Protein AF-A0A8B1NRF7-F1 (afdb_monomer_lite)

Radius of gyration: 28.09 Å; chains: 1; bounding box: 45×56×96 Å

Sequence (236 aa):
MNASEPQDLHSQRSPASPSDIFDRLDRILLAELNAAGQLDWSRAWSRISGACLFRTEPHGRLNASGPSRLPLIFRRIGVIAMPMPAHPPKNPSSPFSSFSGHHVGIRVPDYDAAKAWYTEKLDFRVLQEWPYGELKLAYLCPPNDDNFHVELLAGPVPFPNEVLDDLGVSLQHGGYQHICLHVDDVDAARAELASRGVDLVGEPFEIEDISRRLAFFRDPWGNMIELSQKLPGAGS

Organism: NCBI:txid1160718

InterPro domains:
  IPR004360 Glyoxalase/fosfomycin resistance/dioxygenase domain [PF00903] (102-227)
  IPR029068 Glyoxalase/Bleomycin resistance protein/Dihydroxybiphenyl dioxygenase [G3DSA:3.10.180.10] (92-230)
  IPR029068 Glyoxalase/Bleomycin resistance protein/Dihydroxybiphenyl dioxygenase [SSF54593] (101-231)
  IPR037523 Vicinal oxygen chelate (VOC), core domain [PS51819] (100-230)
  IPR051785 Methylmalonyl-CoA/ethylmalonyl-CoA epimerase [PTHR43048] (93-235)

Secondary structure (DSSP, 8-state):
------------PPPPPHHHHHHHHHHHHHHTB-TTS-B-HHHHHHHHHHTT-----SS------S-----GGGGTS-----PPPPPPPP-TTSTTTT----EEEEEES-HHHHHHHHHHHS--EEEEEEEETTEEEEEEE-TT-SS-EEEEEES---SS-----SHHHHTTS-S--EEEEE-S-HHHHHHHHHHTT-EEEEEEEEEGGGTEEEEEEE-TT--EEEEEEEPTT---

Structure (mmCIF, N/CA/C/O backbone):
data_AF-A0A8B1NRF7-F1
#
_entry.id   AF-A0A8B1NRF7-F1
#
loop_
_atom_site.group_PDB
_atom_site.id
_atom_site.type_symbol
_atom_site.label_atom_id
_atom_site.label_alt_id
_atom_site.label_comp_id
_atom_site.label_asym_id
_atom_site.label_entity_id
_atom_site.label_seq_id
_atom_site.pdbx_PDB_ins_code
_atom_site.Cartn_x
_atom_site.Cartn_y
_atom_site.Cartn_z
_atom_site.occupancy
_atom_site.B_iso_or_equiv
_atom_site.auth_seq_id
_atom_site.auth_comp_id
_atom_site.auth_asym_id
_atom_site.auth_atom_id
_atom_site.pdbx_PDB_model_num
ATOM 1 N N . MET A 1 1 ? 13.463 42.216 -74.867 1.00 45.56 1 MET A N 1
ATOM 2 C CA . MET A 1 1 ? 14.565 41.570 -74.131 1.00 45.56 1 MET A CA 1
ATOM 3 C C . MET A 1 1 ? 13.959 40.838 -72.954 1.00 45.56 1 MET A C 1
ATOM 5 O O . MET A 1 1 ? 13.510 41.502 -72.034 1.00 45.56 1 MET A O 1
ATOM 9 N N . ASN A 1 2 ? 13.881 39.513 -73.000 1.00 31.27 2 ASN A N 1
ATOM 10 C CA . ASN A 1 2 ? 14.341 38.719 -71.868 1.00 31.27 2 ASN A CA 1
ATOM 11 C C . ASN A 1 2 ? 14.597 37.286 -72.323 1.00 31.27 2 ASN A C 1
ATOM 13 O O . ASN A 1 2 ? 13.904 36.772 -73.200 1.00 31.27 2 ASN A O 1
ATOM 17 N N . ALA A 1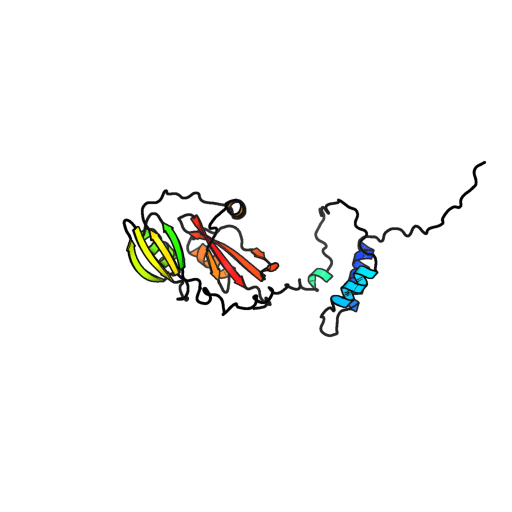 3 ? 15.684 36.744 -71.797 1.00 35.47 3 ALA A N 1
ATOM 18 C CA . ALA A 1 3 ? 16.353 35.543 -72.242 1.00 35.47 3 ALA A CA 1
ATOM 19 C C . ALA A 1 3 ? 15.607 34.266 -71.836 1.00 35.47 3 ALA A C 1
ATOM 21 O O . ALA A 1 3 ? 14.929 34.210 -70.815 1.00 35.47 3 ALA A O 1
ATOM 22 N N . SER A 1 4 ? 15.784 33.240 -72.659 1.00 44.62 4 SER A N 1
ATOM 23 C CA . SER A 1 4 ? 15.580 31.833 -72.336 1.00 44.62 4 SER A CA 1
ATOM 24 C C . SER A 1 4 ? 16.498 31.390 -71.188 1.00 44.62 4 SER A C 1
ATOM 26 O O . SER A 1 4 ? 17.714 31.543 -71.309 1.00 44.62 4 SER A O 1
ATOM 28 N N . GLU A 1 5 ? 15.939 30.772 -70.146 1.00 35.00 5 GLU A N 1
ATOM 29 C CA . GLU A 1 5 ? 16.674 29.937 -69.180 1.00 35.00 5 GLU A CA 1
ATOM 30 C C . GLU A 1 5 ? 16.210 28.467 -69.257 1.00 35.00 5 GLU A C 1
ATOM 32 O O . GLU A 1 5 ? 15.087 28.201 -69.699 1.00 35.00 5 GLU A O 1
ATOM 37 N N . PRO A 1 6 ? 17.091 27.505 -68.921 1.00 36.72 6 PRO A N 1
ATOM 38 C CA . PRO A 1 6 ? 17.024 26.134 -69.410 1.00 36.72 6 PRO A CA 1
ATOM 39 C C . PRO A 1 6 ? 16.140 25.230 -68.543 1.00 36.72 6 PRO A C 1
ATOM 41 O O . PRO A 1 6 ? 16.039 25.393 -67.330 1.00 36.72 6 PRO A O 1
ATOM 44 N N . GLN A 1 7 ? 15.517 24.234 -69.181 1.00 35.66 7 GLN A N 1
ATOM 45 C CA . GLN A 1 7 ? 14.803 23.159 -68.494 1.00 35.66 7 GLN A CA 1
ATOM 46 C C . GLN A 1 7 ? 15.792 22.314 -67.685 1.00 35.66 7 GLN A C 1
ATOM 48 O O . GLN A 1 7 ? 16.608 21.588 -68.253 1.00 35.66 7 GLN A O 1
ATOM 53 N N . ASP A 1 8 ? 15.692 22.401 -66.362 1.00 34.38 8 ASP A N 1
ATOM 54 C CA . ASP A 1 8 ? 16.458 21.580 -65.437 1.00 34.38 8 ASP A CA 1
ATOM 55 C C . ASP A 1 8 ? 15.810 20.186 -65.344 1.00 34.38 8 ASP A C 1
ATOM 57 O O . ASP A 1 8 ? 14.766 19.984 -64.715 1.00 34.38 8 ASP A O 1
ATOM 61 N N . LEU A 1 9 ? 16.402 19.215 -66.044 1.00 35.09 9 LEU A N 1
ATOM 62 C CA . LEU A 1 9 ? 16.058 17.791 -65.990 1.00 35.09 9 LEU A CA 1
ATOM 63 C C . LEU A 1 9 ? 16.557 17.187 -64.667 1.00 35.09 9 LEU A C 1
ATOM 65 O O . LEU A 1 9 ? 17.407 16.296 -64.646 1.00 35.09 9 LEU A O 1
ATOM 69 N N . HIS A 1 10 ? 16.012 17.639 -63.540 1.00 35.53 10 HIS A N 1
ATOM 70 C CA . HIS A 1 10 ? 16.164 16.912 -62.289 1.00 35.53 10 HIS A CA 1
ATOM 71 C C . HIS A 1 10 ? 15.194 15.728 -62.270 1.00 35.53 10 HIS A C 1
ATOM 73 O O . HIS A 1 10 ? 13.974 15.879 -62.234 1.00 35.53 10 HIS A O 1
ATOM 79 N N . SER A 1 11 ? 15.774 14.526 -62.328 1.00 41.00 11 SER A N 1
ATOM 80 C CA . SER A 1 11 ? 15.083 13.240 -62.307 1.00 41.00 11 SER A CA 1
ATOM 81 C C . SER A 1 11 ? 14.020 13.192 -61.206 1.00 41.00 11 SER A C 1
ATOM 83 O O . SER A 1 11 ? 14.345 13.095 -60.018 1.00 41.00 11 SER A O 1
ATOM 85 N N . GLN A 1 12 ? 12.747 13.196 -61.594 1.00 35.25 12 GLN A N 1
ATOM 86 C CA . GLN A 1 12 ? 11.657 12.829 -60.701 1.00 35.25 12 GLN A CA 1
ATOM 87 C C . GLN A 1 12 ? 11.745 11.322 -60.429 1.00 35.25 12 GLN A C 1
ATOM 89 O O . GLN A 1 12 ? 11.137 10.506 -61.118 1.00 35.25 12 GLN A O 1
ATOM 94 N N . ARG A 1 13 ? 12.543 10.923 -59.433 1.00 43.19 13 ARG A N 1
ATOM 95 C CA . ARG A 1 13 ? 12.360 9.611 -58.808 1.00 43.19 13 ARG A CA 1
ATOM 96 C C . ARG A 1 13 ? 11.076 9.693 -57.994 1.00 43.19 13 ARG A C 1
ATOM 98 O O . ARG A 1 13 ? 10.974 10.524 -57.095 1.00 43.19 13 ARG A O 1
ATOM 105 N N . SER A 1 14 ? 10.100 8.859 -58.342 1.00 42.94 14 SER A N 1
ATOM 106 C CA . SER A 1 14 ? 8.873 8.712 -57.555 1.00 42.94 14 SER A CA 1
ATOM 107 C C . SER A 1 14 ? 9.220 8.382 -56.095 1.00 42.94 14 SER A C 1
ATOM 109 O O . SER A 1 14 ? 10.187 7.644 -55.868 1.00 42.94 14 SER A O 1
ATOM 111 N N . PRO A 1 15 ? 8.481 8.917 -55.106 1.00 48.22 15 PRO A N 1
ATOM 112 C CA . PRO A 1 15 ? 8.682 8.547 -53.713 1.00 48.22 15 PRO A CA 1
ATOM 113 C C . PRO A 1 15 ? 8.485 7.036 -53.557 1.00 48.22 15 PRO A C 1
ATOM 115 O O . PRO A 1 15 ? 7.569 6.457 -54.143 1.00 48.22 15 PRO A O 1
ATOM 118 N N . ALA A 1 16 ? 9.386 6.402 -52.806 1.00 53.91 16 ALA A N 1
ATOM 119 C CA . ALA A 1 16 ? 9.314 4.976 -52.517 1.00 53.91 16 ALA A CA 1
ATOM 120 C C . ALA A 1 16 ? 7.959 4.652 -51.874 1.00 53.91 16 ALA A C 1
ATOM 122 O O . ALA A 1 16 ? 7.489 5.396 -51.008 1.00 53.91 16 ALA A O 1
ATOM 123 N N . SER A 1 17 ? 7.325 3.561 -52.304 1.00 51.94 17 SER A N 1
ATOM 124 C CA . SER A 1 17 ? 6.078 3.121 -51.683 1.00 51.94 17 SER A CA 1
ATOM 125 C C . SER A 1 17 ? 6.327 2.769 -50.206 1.00 51.94 17 SER A C 1
ATOM 127 O O . SER A 1 17 ? 7.450 2.402 -49.847 1.00 51.94 17 SER A O 1
ATOM 129 N N . PRO A 1 18 ? 5.314 2.833 -49.321 1.00 47.44 18 PRO A N 1
ATOM 130 C CA . PRO A 1 18 ? 5.478 2.421 -47.927 1.00 47.44 18 PRO A CA 1
ATOM 131 C C . PRO A 1 18 ? 6.071 1.009 -47.790 1.00 47.44 18 PRO A C 1
ATOM 133 O O . PRO A 1 18 ? 6.938 0.794 -46.950 1.00 47.44 18 PRO A O 1
ATOM 136 N N . SER A 1 19 ? 5.693 0.074 -48.670 1.00 51.09 19 SER A N 1
ATOM 137 C CA . SER A 1 19 ? 6.283 -1.272 -48.739 1.00 51.09 19 SER A CA 1
ATOM 138 C C . SER A 1 19 ? 7.783 -1.262 -49.047 1.00 51.09 19 SER A C 1
ATOM 140 O O . SER A 1 19 ? 8.536 -1.967 -48.384 1.00 51.09 19 SER A O 1
ATOM 142 N N . ASP A 1 20 ? 8.244 -0.412 -49.971 1.00 63.72 20 ASP A N 1
ATOM 143 C CA . ASP A 1 20 ? 9.670 -0.313 -50.311 1.00 63.72 20 ASP A CA 1
ATOM 144 C C . ASP A 1 20 ? 10.508 0.237 -49.149 1.00 63.72 20 ASP A C 1
ATOM 146 O O . ASP A 1 20 ? 11.680 -0.116 -48.996 1.00 63.72 20 ASP A O 1
ATOM 150 N N . ILE A 1 21 ? 9.917 1.112 -48.326 1.00 61.84 21 ILE A N 1
ATOM 151 C CA . ILE A 1 21 ? 10.555 1.661 -47.125 1.00 61.84 21 ILE A CA 1
ATOM 152 C C . ILE A 1 21 ? 10.734 0.559 -46.080 1.00 61.84 21 ILE A C 1
ATOM 154 O O . ILE A 1 21 ? 11.843 0.392 -45.570 1.00 61.84 21 ILE A O 1
ATOM 158 N N . PHE A 1 22 ? 9.688 -0.224 -45.807 1.00 59.97 22 PHE A N 1
ATOM 159 C CA . PHE A 1 22 ? 9.761 -1.324 -44.844 1.00 59.97 22 PHE A CA 1
ATOM 160 C C . PHE A 1 22 ? 10.728 -2.425 -45.299 1.00 59.97 22 PHE A C 1
ATOM 162 O O . PHE A 1 22 ? 11.614 -2.796 -44.535 1.00 59.97 22 PHE A O 1
ATOM 169 N N . ASP A 1 23 ? 10.691 -2.835 -46.569 1.00 68.12 23 ASP A N 1
ATOM 170 C CA . ASP A 1 23 ? 11.632 -3.826 -47.117 1.00 68.12 23 ASP A CA 1
ATOM 171 C C . ASP A 1 23 ? 13.092 -3.344 -47.077 1.00 68.12 23 ASP A C 1
ATOM 173 O O . ASP A 1 23 ? 14.051 -4.127 -47.052 1.00 68.12 23 ASP A O 1
ATOM 177 N N . ARG A 1 24 ? 13.309 -2.028 -47.138 1.00 69.88 24 ARG A N 1
ATOM 178 C CA . ARG A 1 24 ? 14.644 -1.435 -47.029 1.00 69.88 24 ARG A CA 1
ATOM 179 C C . ARG A 1 24 ? 15.109 -1.353 -45.578 1.00 69.88 24 ARG A C 1
ATOM 181 O O . ARG A 1 24 ? 16.280 -1.636 -45.333 1.00 69.88 24 ARG A O 1
ATOM 188 N N . LEU A 1 25 ? 14.222 -1.023 -44.641 1.00 67.00 25 LEU A N 1
ATOM 189 C CA . LEU A 1 25 ? 14.508 -1.059 -43.204 1.00 67.00 25 LEU A CA 1
ATOM 190 C C . LEU A 1 25 ? 14.846 -2.480 -42.749 1.00 67.00 25 LEU A C 1
ATOM 192 O O . LEU A 1 25 ? 15.885 -2.675 -42.122 1.00 67.00 25 LEU A O 1
ATOM 196 N N . ASP A 1 26 ? 14.062 -3.472 -43.168 1.00 71.00 26 ASP A N 1
ATOM 197 C CA . ASP A 1 26 ? 14.286 -4.879 -42.829 1.00 71.00 26 ASP A CA 1
ATOM 198 C C . ASP A 1 26 ? 15.662 -5.358 -43.299 1.00 71.00 26 ASP A C 1
ATOM 200 O O . ASP A 1 26 ? 16.405 -5.981 -42.543 1.00 71.00 26 ASP A O 1
ATOM 204 N N . ARG A 1 27 ? 16.067 -4.997 -44.522 1.00 77.44 27 ARG A N 1
ATOM 205 C CA . ARG A 1 27 ? 17.404 -5.332 -45.041 1.00 77.44 27 ARG A CA 1
ATOM 206 C C . ARG A 1 27 ? 18.538 -4.649 -44.282 1.00 77.44 27 ARG A C 1
ATOM 208 O O . ARG A 1 27 ? 19.603 -5.248 -44.151 1.00 77.44 27 ARG A O 1
ATOM 215 N N . ILE A 1 28 ? 18.347 -3.414 -43.815 1.00 76.00 28 ILE A N 1
ATOM 216 C CA . ILE A 1 28 ? 19.361 -2.720 -43.009 1.00 76.00 28 ILE A CA 1
ATOM 217 C C . ILE A 1 28 ? 19.478 -3.391 -41.640 1.00 76.00 28 ILE A C 1
ATOM 219 O O . ILE A 1 28 ? 20.588 -3.701 -41.224 1.00 76.00 28 ILE A O 1
ATOM 223 N N . LEU A 1 29 ? 18.353 -3.666 -40.978 1.00 72.38 29 LEU A N 1
ATOM 224 C CA . LEU A 1 29 ? 18.336 -4.285 -39.654 1.00 72.38 29 LEU A CA 1
ATOM 225 C C . LEU A 1 29 ? 18.920 -5.702 -39.688 1.00 72.38 29 LEU A C 1
ATOM 227 O O . LEU A 1 29 ? 19.801 -6.018 -38.896 1.00 72.38 29 LEU A O 1
ATOM 231 N N . LEU A 1 30 ? 18.520 -6.531 -40.656 1.00 74.44 30 LEU A N 1
ATOM 232 C CA . LEU A 1 30 ? 19.059 -7.886 -40.810 1.00 74.44 30 LEU A CA 1
ATOM 233 C C . LEU A 1 30 ? 20.572 -7.902 -41.063 1.00 74.44 30 LEU A C 1
ATOM 235 O O . LEU A 1 30 ? 21.253 -8.821 -40.619 1.00 74.44 30 LEU A O 1
ATOM 239 N N . ALA A 1 31 ? 21.102 -6.897 -41.764 1.00 79.25 31 ALA A N 1
ATOM 240 C CA . ALA A 1 31 ? 22.530 -6.804 -42.052 1.00 79.25 31 ALA A CA 1
ATOM 241 C C . ALA A 1 31 ? 23.381 -6.399 -40.834 1.00 79.25 31 ALA A C 1
ATOM 243 O O . ALA A 1 31 ? 24.590 -6.610 -40.866 1.00 79.25 31 ALA A O 1
ATOM 244 N N . GLU A 1 32 ? 22.777 -5.828 -39.787 1.00 80.94 32 GLU A N 1
ATOM 245 C CA . GLU A 1 32 ? 23.467 -5.414 -38.553 1.00 80.94 32 GLU A CA 1
ATOM 246 C C . GLU A 1 32 ? 23.236 -6.388 -37.385 1.00 80.94 32 GLU A C 1
ATOM 248 O O . GLU A 1 32 ? 23.640 -6.112 -36.254 1.00 80.94 32 GLU A O 1
ATOM 253 N N . LEU A 1 33 ? 22.599 -7.537 -37.646 1.00 74.12 33 LEU A N 1
ATOM 254 C CA . LEU A 1 33 ? 22.515 -8.635 -36.689 1.00 74.12 33 LEU A CA 1
ATOM 255 C C . LEU A 1 33 ? 23.832 -9.411 -36.658 1.00 74.12 33 LEU A C 1
ATOM 257 O O . LEU A 1 33 ? 24.331 -9.875 -37.685 1.00 74.12 33 LEU A O 1
ATOM 261 N N . ASN A 1 34 ? 24.376 -9.614 -35.462 1.00 72.00 34 ASN A N 1
ATOM 262 C CA . ASN A 1 34 ? 25.489 -10.534 -35.266 1.00 72.00 34 ASN A CA 1
ATOM 263 C C . ASN A 1 34 ? 25.009 -12.002 -35.243 1.00 72.00 34 ASN A C 1
ATOM 265 O O . ASN A 1 34 ? 23.813 -12.296 -35.222 1.00 72.00 34 ASN A O 1
ATOM 269 N N . ALA A 1 35 ? 25.953 -12.948 -35.205 1.00 61.38 35 ALA A N 1
ATOM 270 C CA . ALA A 1 35 ? 25.648 -14.383 -35.176 1.00 61.38 35 ALA A CA 1
ATOM 271 C C . ALA A 1 35 ? 24.844 -14.835 -33.934 1.00 61.38 35 ALA A C 1
ATOM 273 O O . ALA A 1 35 ? 24.273 -15.922 -33.946 1.00 61.38 35 ALA A O 1
ATOM 274 N N . ALA A 1 36 ? 24.782 -14.006 -32.885 1.00 56.53 36 ALA A N 1
ATOM 275 C CA . ALA A 1 36 ? 23.973 -14.223 -31.687 1.00 56.53 36 ALA A CA 1
ATOM 276 C C . ALA A 1 36 ? 22.584 -13.550 -31.761 1.00 56.53 36 ALA A C 1
ATOM 278 O O . ALA A 1 36 ? 21.836 -13.589 -30.789 1.00 56.53 36 ALA A O 1
ATOM 279 N N . GLY A 1 37 ? 22.227 -12.929 -32.892 1.00 61.22 37 GLY A N 1
ATOM 280 C CA . GLY A 1 37 ? 20.939 -12.262 -33.089 1.00 61.22 37 GLY A CA 1
ATOM 281 C C . GLY A 1 37 ? 20.816 -10.897 -32.405 1.00 61.22 37 GLY A C 1
ATOM 282 O O . GLY A 1 37 ? 19.703 -10.403 -32.245 1.00 61.22 37 GLY A O 1
ATOM 283 N N . GLN A 1 38 ? 21.929 -10.279 -32.002 1.00 55.69 38 GLN A N 1
ATOM 284 C CA . GLN A 1 38 ? 21.942 -8.933 -31.422 1.00 55.69 38 GLN A CA 1
ATOM 285 C C . GLN A 1 38 ? 22.254 -7.886 -32.492 1.00 55.69 38 GLN A C 1
ATOM 287 O O . GLN A 1 38 ? 23.119 -8.105 -33.342 1.00 55.69 38 GLN A O 1
ATOM 292 N N . LEU A 1 39 ? 21.565 -6.746 -32.425 1.00 66.88 39 LEU A N 1
ATOM 293 C CA . LEU A 1 39 ? 21.676 -5.658 -33.395 1.00 66.88 39 LEU A CA 1
ATOM 294 C C . LEU A 1 39 ? 22.688 -4.594 -32.939 1.00 66.88 39 LEU A C 1
ATOM 296 O O . LEU A 1 39 ? 22.606 -4.108 -31.809 1.00 66.88 39 LEU A O 1
ATOM 300 N N . ASP A 1 40 ? 23.592 -4.169 -33.825 1.00 75.44 40 ASP A N 1
ATOM 301 C CA . ASP A 1 40 ? 24.396 -2.956 -33.611 1.00 75.44 40 ASP A CA 1
ATOM 302 C C . ASP A 1 40 ? 23.574 -1.709 -33.975 1.00 75.44 40 ASP A C 1
ATOM 304 O O . ASP A 1 40 ? 23.533 -1.255 -35.123 1.00 75.44 40 ASP A O 1
ATOM 308 N N . TRP A 1 41 ? 22.907 -1.137 -32.971 1.00 65.81 41 TRP A N 1
ATOM 309 C CA . TRP A 1 41 ? 22.052 0.040 -33.139 1.00 65.81 41 TRP A CA 1
ATOM 310 C C . TRP A 1 41 ? 22.796 1.275 -33.646 1.00 65.81 41 TRP A C 1
ATOM 312 O O . TRP A 1 41 ? 22.208 2.082 -34.366 1.00 65.81 41 TRP A O 1
ATOM 322 N N . SER A 1 42 ? 24.086 1.420 -33.330 1.00 59.91 42 SER A N 1
ATOM 323 C CA . SER A 1 42 ? 24.872 2.577 -33.768 1.00 59.91 42 SER A CA 1
ATOM 324 C C . SER A 1 42 ? 25.082 2.562 -35.286 1.00 59.91 42 SER A C 1
ATOM 326 O O . SER A 1 42 ? 24.884 3.574 -35.967 1.00 59.91 42 SER A O 1
ATOM 328 N N . ARG A 1 43 ? 25.385 1.381 -35.840 1.00 67.31 43 ARG A N 1
ATOM 329 C CA . ARG A 1 43 ? 25.557 1.171 -37.282 1.00 67.31 43 ARG A CA 1
ATOM 330 C C . ARG A 1 43 ? 24.231 1.151 -38.024 1.00 67.31 43 ARG A C 1
ATOM 332 O O . ARG A 1 43 ? 24.115 1.801 -39.065 1.00 67.31 43 ARG A O 1
ATOM 339 N N . ALA A 1 44 ? 23.216 0.489 -37.468 1.00 67.75 44 ALA A N 1
ATOM 340 C CA . ALA A 1 44 ? 21.872 0.481 -38.038 1.00 67.75 44 ALA A CA 1
ATOM 341 C C . ALA A 1 44 ? 21.323 1.909 -38.171 1.00 67.75 44 ALA A C 1
ATOM 343 O O . ALA A 1 44 ? 20.878 2.304 -39.250 1.00 67.75 44 ALA A O 1
ATOM 344 N N . TRP A 1 45 ? 21.448 2.728 -37.122 1.00 61.94 45 TRP A N 1
ATOM 345 C CA . TRP A 1 45 ? 20.990 4.116 -37.134 1.00 61.94 45 TRP A CA 1
ATOM 346 C C . TRP A 1 45 ? 21.748 4.990 -38.139 1.00 61.94 45 TRP A C 1
ATOM 348 O O . TRP A 1 45 ? 21.132 5.768 -38.871 1.00 61.94 45 TRP A O 1
ATOM 358 N N . SER A 1 46 ? 23.070 4.828 -38.255 1.00 68.06 46 SER A N 1
ATOM 359 C CA . SER A 1 46 ? 23.877 5.536 -39.260 1.00 68.06 46 SER A CA 1
ATOM 360 C C . SER A 1 46 ? 23.414 5.230 -40.693 1.00 68.06 46 SER A C 1
ATOM 362 O O . SER A 1 46 ? 23.323 6.125 -41.535 1.00 68.06 46 SER A O 1
ATOM 364 N N . ARG A 1 47 ? 23.030 3.978 -40.970 1.00 70.88 47 ARG A N 1
ATOM 365 C CA . ARG A 1 47 ? 22.556 3.553 -42.296 1.00 70.88 47 ARG A CA 1
ATOM 366 C C . ARG A 1 47 ? 21.117 3.976 -42.581 1.00 70.88 47 ARG A C 1
ATOM 368 O O . ARG A 1 47 ? 20.811 4.326 -43.718 1.00 70.88 47 ARG A O 1
ATOM 375 N N . ILE A 1 48 ? 20.249 3.973 -41.570 1.00 68.69 48 ILE A N 1
ATOM 376 C CA . ILE A 1 48 ? 18.861 4.447 -41.684 1.00 68.69 48 ILE A CA 1
ATOM 377 C C . ILE A 1 48 ? 18.832 5.963 -41.918 1.00 68.69 48 ILE A C 1
ATOM 379 O O . ILE A 1 48 ? 18.151 6.429 -42.833 1.00 68.69 48 ILE A O 1
ATOM 383 N N . SER A 1 49 ? 19.617 6.726 -41.152 1.00 58.88 49 SER A N 1
ATOM 384 C CA . SER A 1 49 ? 19.724 8.184 -41.301 1.00 58.88 49 SER A CA 1
ATOM 385 C C . SER A 1 49 ? 20.385 8.592 -42.624 1.00 58.88 49 SER A C 1
ATOM 387 O O . SER A 1 49 ? 19.895 9.499 -43.295 1.00 58.88 49 SER A O 1
ATOM 389 N N . GLY A 1 50 ? 21.419 7.871 -43.072 1.00 53.75 50 GLY A N 1
ATOM 390 C CA . GLY A 1 50 ? 22.053 8.091 -44.378 1.00 53.75 50 GLY A CA 1
ATOM 391 C C . GLY A 1 50 ? 21.190 7.707 -45.590 1.00 53.75 50 GLY A C 1
ATOM 392 O O . GLY A 1 50 ? 21.459 8.155 -46.703 1.00 53.75 50 GLY A O 1
ATOM 393 N N . ALA A 1 51 ? 20.141 6.898 -45.407 1.00 57.59 51 ALA A N 1
ATOM 394 C CA . ALA A 1 51 ? 19.278 6.427 -46.492 1.00 57.59 51 ALA A CA 1
ATOM 395 C C . ALA A 1 51 ? 18.135 7.393 -46.876 1.00 57.59 51 ALA A C 1
ATOM 397 O O . ALA A 1 51 ? 17.377 7.051 -47.791 1.00 57.59 51 ALA A O 1
ATOM 398 N N . CYS A 1 52 ? 18.018 8.562 -46.221 1.00 49.56 52 CYS A N 1
ATOM 399 C CA . CYS A 1 52 ? 16.939 9.549 -46.408 1.00 49.56 52 CYS A CA 1
ATOM 400 C C . CYS A 1 52 ? 15.538 8.903 -46.431 1.00 49.56 52 CYS A C 1
ATOM 402 O O . CYS A 1 52 ? 14.730 9.175 -47.316 1.00 49.56 52 CYS A O 1
ATOM 404 N N . LEU A 1 53 ? 15.253 8.011 -45.476 1.00 49.88 53 LEU A N 1
ATOM 405 C CA . LEU A 1 53 ? 13.956 7.322 -45.382 1.00 49.88 53 LEU A CA 1
ATOM 406 C C . LEU A 1 53 ? 12.838 8.188 -44.782 1.00 49.88 53 LEU A C 1
ATOM 408 O O . LEU A 1 53 ? 11.673 7.815 -44.860 1.00 49.88 53 LEU A O 1
ATOM 412 N N . PHE A 1 54 ? 13.173 9.364 -44.248 1.00 40.97 54 PHE A N 1
ATOM 413 C CA . PHE A 1 54 ? 12.205 10.300 -43.693 1.00 40.97 54 PHE A CA 1
ATOM 414 C C . PHE A 1 54 ? 12.409 11.681 -44.309 1.00 40.97 54 PHE A C 1
ATOM 416 O O . PHE A 1 54 ? 13.335 12.409 -43.960 1.00 40.97 54 PHE A O 1
ATOM 423 N N . ARG A 1 55 ? 11.515 12.052 -45.227 1.00 31.70 55 ARG A N 1
ATOM 424 C CA . ARG A 1 55 ? 11.198 13.457 -45.479 1.00 31.70 55 ARG A CA 1
ATOM 425 C C . ARG A 1 55 ? 9.979 13.754 -44.614 1.00 31.70 55 ARG A C 1
ATOM 427 O O . ARG A 1 55 ? 8.903 13.225 -44.866 1.00 31.70 55 ARG A O 1
ATOM 434 N N . THR A 1 56 ? 10.171 14.502 -43.536 1.00 30.39 56 THR A N 1
ATOM 435 C CA . THR A 1 56 ? 9.075 14.943 -42.669 1.00 30.39 56 THR A CA 1
ATOM 436 C C . THR A 1 56 ? 8.244 15.991 -43.410 1.00 30.39 56 THR A C 1
ATOM 438 O O . THR A 1 56 ? 8.744 17.084 -43.670 1.00 30.39 56 THR A O 1
ATOM 441 N N . GLU A 1 57 ? 6.990 15.684 -43.739 1.00 27.38 57 GLU A N 1
ATOM 442 C CA . GLU A 1 57 ? 5.969 16.716 -43.963 1.00 27.38 57 GLU A CA 1
ATOM 443 C C . GLU A 1 57 ? 5.504 17.227 -42.584 1.00 27.38 57 GLU A C 1
ATOM 445 O O . GLU A 1 57 ? 5.241 16.410 -41.690 1.00 27.38 57 GLU A O 1
ATOM 450 N N . PRO A 1 58 ? 5.427 18.548 -42.352 1.00 29.77 58 PRO A N 1
ATOM 451 C CA . PRO A 1 58 ? 4.957 19.086 -41.087 1.00 29.77 58 PRO A CA 1
ATOM 452 C C . PRO A 1 58 ? 3.426 18.991 -41.053 1.00 29.77 58 PRO A C 1
ATOM 454 O O . PRO A 1 58 ? 2.743 19.616 -41.854 1.00 29.77 58 PRO A O 1
ATOM 457 N N . HIS A 1 59 ? 2.901 18.235 -40.087 1.00 33.88 59 HIS A N 1
ATOM 458 C CA . HIS A 1 59 ? 1.473 18.041 -39.782 1.00 33.88 59 HIS A CA 1
ATOM 459 C C . HIS A 1 59 ? 0.723 16.977 -40.606 1.00 33.88 59 HIS A C 1
ATOM 461 O O . HIS A 1 59 ? -0.004 17.271 -41.547 1.00 33.88 59 HIS A O 1
ATOM 467 N N . GLY A 1 60 ? 0.765 15.728 -40.133 1.00 27.05 60 GLY A N 1
ATOM 468 C CA . GLY A 1 60 ? -0.196 14.696 -40.527 1.00 27.05 60 GLY A CA 1
ATOM 469 C C . GLY A 1 60 ? -0.226 13.549 -39.521 1.00 27.05 60 GLY A C 1
ATOM 470 O O . GLY A 1 60 ? 0.719 12.772 -39.440 1.00 27.05 60 GLY A O 1
ATOM 471 N N . ARG A 1 61 ? -1.300 13.447 -38.726 1.00 28.67 61 ARG A N 1
ATOM 472 C CA . ARG A 1 61 ? -1.563 12.282 -37.864 1.00 28.67 61 ARG A CA 1
ATOM 473 C C . ARG A 1 61 ? -1.768 11.043 -38.744 1.00 28.67 61 ARG A C 1
ATOM 475 O O . ARG A 1 61 ? -2.612 11.068 -39.636 1.00 28.67 61 ARG A O 1
ATOM 482 N N . LEU A 1 62 ? -1.050 9.957 -38.464 1.00 29.59 62 LEU A N 1
ATOM 483 C CA . LEU A 1 62 ? -1.334 8.643 -39.044 1.00 29.59 62 LEU A CA 1
ATOM 484 C C . LEU A 1 62 ? -2.547 8.034 -38.325 1.00 29.59 62 LEU A C 1
ATOM 486 O O . LEU A 1 62 ? -2.425 7.523 -37.216 1.00 29.59 62 LEU A O 1
ATOM 490 N N . ASN A 1 63 ? -3.720 8.096 -38.956 1.00 26.84 63 ASN A N 1
ATOM 491 C CA . ASN A 1 63 ? -4.868 7.271 -38.580 1.00 26.84 63 ASN A CA 1
ATOM 492 C C . ASN A 1 63 ? -4.707 5.888 -39.222 1.00 26.84 63 ASN A C 1
ATOM 494 O O . ASN A 1 63 ? -4.748 5.767 -40.445 1.00 26.84 63 ASN A O 1
ATOM 498 N N . ALA A 1 64 ? -4.549 4.846 -38.407 1.00 32.44 64 ALA A N 1
ATOM 499 C CA . ALA A 1 64 ? -4.565 3.460 -38.862 1.00 32.44 64 ALA A CA 1
ATOM 500 C C . ALA A 1 64 ? -5.948 2.842 -38.597 1.00 32.44 64 ALA A C 1
ATOM 502 O O . ALA A 1 64 ? -6.218 2.340 -37.511 1.00 32.44 64 ALA A O 1
ATOM 503 N N . SER A 1 65 ? -6.832 2.874 -39.595 1.00 30.12 65 SER A N 1
ATOM 504 C CA . SER A 1 65 ? -8.064 2.078 -39.630 1.00 30.12 65 SER A CA 1
ATOM 505 C C . SER A 1 65 ? -7.952 1.018 -40.733 1.00 30.12 65 SER A C 1
ATOM 507 O O . SER A 1 65 ? -8.246 1.262 -41.899 1.00 30.12 65 SER A O 1
ATOM 509 N N . GLY A 1 66 ? -7.487 -0.179 -40.368 1.00 28.05 66 GLY A N 1
ATOM 510 C CA . GLY A 1 66 ? -7.390 -1.338 -41.262 1.00 28.05 66 GLY A CA 1
ATOM 511 C C . GLY A 1 66 ? -6.808 -2.563 -40.543 1.00 28.05 66 GLY A C 1
ATOM 512 O O . GLY A 1 66 ? -6.058 -2.391 -39.583 1.00 28.05 66 GLY A O 1
ATOM 513 N N . PRO A 1 67 ? -7.166 -3.797 -40.950 1.00 30.38 67 PRO A N 1
ATOM 514 C CA . PRO A 1 67 ? -6.898 -5.003 -40.176 1.00 30.38 67 PRO A CA 1
ATOM 515 C C . PRO A 1 67 ? -5.394 -5.254 -40.022 1.00 30.38 67 PRO A C 1
ATOM 517 O O . PRO A 1 67 ? -4.657 -5.387 -40.998 1.00 30.38 67 PRO A O 1
ATOM 520 N N . SER A 1 68 ? -4.988 -5.311 -38.755 1.00 44.31 68 SER A N 1
ATOM 521 C CA . SER A 1 68 ? -3.711 -5.732 -38.174 1.00 44.31 68 SER A CA 1
ATOM 522 C C . SER A 1 68 ? -2.849 -6.651 -39.052 1.00 44.31 68 SER A C 1
ATOM 524 O O . SER A 1 68 ? -2.841 -7.874 -38.926 1.00 44.31 68 SER A O 1
ATOM 526 N N . ARG A 1 69 ? -2.011 -6.040 -39.889 1.00 37.47 69 ARG A N 1
ATOM 527 C CA . ARG A 1 69 ? -0.802 -6.668 -40.431 1.00 37.47 69 ARG A CA 1
ATOM 528 C C . ARG A 1 69 ? 0.408 -5.836 -40.040 1.00 37.47 69 ARG A C 1
ATOM 530 O O . ARG A 1 69 ? 1.030 -5.184 -40.868 1.00 37.47 69 ARG A O 1
ATOM 537 N N . LEU A 1 70 ? 0.726 -5.866 -38.748 1.00 36.34 70 LEU A N 1
ATOM 538 C CA . LEU A 1 70 ? 2.075 -5.538 -38.298 1.00 36.34 70 LEU A CA 1
ATOM 539 C C . LEU A 1 70 ? 3.044 -6.546 -38.953 1.00 36.34 70 LEU A C 1
ATOM 541 O O . LEU A 1 70 ? 2.752 -7.748 -38.928 1.00 36.34 70 LEU A O 1
ATOM 545 N N . PRO A 1 71 ? 4.151 -6.100 -39.572 1.00 36.12 71 PRO A N 1
ATOM 546 C CA . PRO A 1 71 ? 5.119 -6.989 -40.209 1.00 36.12 71 PRO A CA 1
ATOM 547 C C . PRO A 1 71 ? 5.651 -8.040 -39.224 1.00 36.12 71 PRO A C 1
ATOM 549 O O . PRO A 1 71 ? 5.911 -7.733 -38.061 1.00 36.12 71 PRO A O 1
ATOM 552 N N . LEU A 1 72 ? 5.868 -9.277 -39.693 1.00 40.59 72 LEU A N 1
ATOM 553 C CA . LEU A 1 72 ? 6.385 -10.394 -38.883 1.00 40.59 72 LEU A CA 1
ATOM 554 C C . LEU A 1 72 ? 7.725 -10.090 -38.183 1.00 40.59 72 LEU A C 1
ATOM 556 O O . LEU A 1 72 ? 8.061 -10.770 -37.213 1.00 40.59 72 LEU A O 1
ATOM 560 N N . ILE A 1 73 ? 8.482 -9.084 -38.632 1.00 37.41 73 ILE A N 1
ATOM 561 C CA . ILE A 1 73 ? 9.764 -8.716 -38.023 1.00 37.41 73 ILE A CA 1
ATOM 562 C C . ILE A 1 73 ? 9.591 -8.040 -36.653 1.00 37.41 73 ILE A C 1
ATOM 564 O O . ILE A 1 73 ? 10.400 -8.279 -35.762 1.00 37.41 73 ILE A O 1
ATOM 568 N N . PHE A 1 74 ? 8.475 -7.337 -36.420 1.00 35.84 74 PHE A N 1
ATOM 569 C CA . PHE A 1 74 ? 8.128 -6.794 -35.098 1.00 35.84 74 PHE A CA 1
ATOM 570 C C . PHE A 1 74 ? 7.681 -7.873 -34.103 1.00 35.84 74 PHE A C 1
ATOM 572 O O . PHE A 1 74 ? 7.652 -7.631 -32.905 1.00 35.84 74 PHE A O 1
ATOM 579 N N . ARG A 1 75 ? 7.356 -9.085 -34.576 1.00 38.50 75 ARG A N 1
ATOM 580 C CA . ARG A 1 75 ? 7.100 -10.243 -33.702 1.00 38.50 75 ARG A CA 1
ATOM 581 C C . ARG A 1 75 ? 8.368 -11.013 -33.327 1.00 38.50 75 ARG A C 1
ATOM 583 O O . ARG A 1 75 ? 8.290 -11.901 -32.485 1.00 38.50 75 ARG A O 1
ATOM 590 N N . ARG A 1 76 ? 9.510 -10.733 -33.969 1.00 36.22 76 ARG A N 1
ATOM 591 C CA . ARG A 1 76 ? 10.760 -11.500 -33.795 1.00 36.22 76 ARG A CA 1
ATOM 592 C C . ARG A 1 76 ? 11.930 -10.667 -33.285 1.00 36.22 76 ARG A C 1
ATOM 594 O O . ARG A 1 76 ? 12.819 -11.214 -32.643 1.00 36.22 76 ARG A O 1
ATOM 601 N N . ILE A 1 77 ? 11.901 -9.362 -33.522 1.00 37.91 77 ILE A N 1
ATOM 602 C CA . ILE A 1 77 ? 12.645 -8.393 -32.732 1.00 37.91 77 ILE A CA 1
ATOM 603 C C . ILE A 1 77 ? 11.751 -8.158 -31.524 1.00 37.91 77 ILE A C 1
ATOM 605 O O . ILE A 1 77 ? 10.796 -7.389 -31.612 1.00 37.91 77 ILE A O 1
ATOM 609 N N . GLY A 1 78 ? 11.975 -8.918 -30.448 1.00 38.12 78 GLY A N 1
ATOM 610 C CA . GLY A 1 78 ? 11.331 -8.618 -29.176 1.00 38.12 78 GLY A CA 1
ATOM 611 C C . GLY A 1 78 ? 11.473 -7.124 -28.937 1.00 38.12 78 GLY A C 1
ATOM 612 O O . GLY A 1 78 ? 12.553 -6.583 -29.189 1.00 38.12 78 GLY A O 1
ATOM 613 N N . VAL A 1 79 ? 10.378 -6.464 -28.550 1.00 42.03 79 VAL A N 1
ATOM 614 C CA . VAL A 1 79 ? 10.448 -5.132 -27.952 1.00 42.03 79 VAL A CA 1
ATOM 615 C C . VAL A 1 79 ? 11.617 -5.217 -26.987 1.00 42.03 79 VAL A C 1
ATOM 617 O O . VAL A 1 79 ? 11.587 -6.019 -26.051 1.00 42.03 79 VAL A O 1
ATOM 620 N N . ILE A 1 80 ? 12.725 -4.556 -27.329 1.00 47.72 80 ILE A N 1
ATOM 621 C CA . ILE A 1 80 ? 13.877 -4.516 -26.446 1.00 47.72 80 ILE A CA 1
ATOM 622 C C . ILE A 1 80 ? 13.341 -3.674 -25.313 1.00 47.72 80 ILE A C 1
ATOM 624 O O . ILE A 1 80 ? 13.314 -2.452 -25.436 1.00 47.72 80 ILE A O 1
ATOM 628 N N . ALA A 1 81 ? 12.818 -4.343 -24.283 1.00 51.47 81 ALA A N 1
ATOM 629 C CA . ALA A 1 81 ? 12.485 -3.727 -23.022 1.00 51.47 81 ALA A CA 1
ATOM 630 C C . ALA A 1 81 ? 13.710 -2.893 -22.684 1.00 51.47 81 ALA A C 1
ATOM 632 O O . ALA A 1 81 ? 14.796 -3.448 -22.494 1.00 51.47 81 ALA A O 1
ATOM 633 N N . MET A 1 82 ? 13.585 -1.570 -22.775 1.00 55.50 82 MET A N 1
ATOM 634 C CA . MET A 1 82 ? 14.669 -0.705 -22.364 1.00 55.50 82 MET A CA 1
ATOM 635 C C . MET A 1 82 ? 14.688 -0.879 -20.851 1.00 55.50 82 MET A C 1
ATOM 637 O O . MET A 1 82 ? 13.720 -0.485 -20.201 1.00 55.50 82 MET A O 1
ATOM 641 N N . PRO A 1 83 ? 15.691 -1.577 -20.284 1.00 66.94 83 PRO A N 1
ATOM 642 C CA . PRO A 1 83 ? 15.708 -1.782 -18.850 1.00 66.94 83 PRO A CA 1
ATOM 643 C C . PRO A 1 83 ? 15.711 -0.403 -18.199 1.00 66.94 83 PRO A C 1
ATOM 645 O O . PRO A 1 83 ? 16.350 0.515 -18.730 1.00 66.94 83 PRO A O 1
ATOM 648 N N . MET A 1 84 ? 15.012 -0.258 -17.069 1.00 78.31 84 MET A N 1
ATOM 649 C CA . MET A 1 84 ? 15.081 0.987 -16.309 1.00 78.31 84 MET A CA 1
ATOM 650 C C . MET A 1 84 ? 16.543 1.434 -16.169 1.00 78.31 84 MET A C 1
ATOM 652 O O . MET A 1 84 ? 17.427 0.593 -15.950 1.00 78.31 84 MET A O 1
ATOM 656 N N . PRO A 1 85 ? 16.823 2.741 -16.310 1.00 83.19 85 PRO A N 1
ATOM 657 C CA . PRO A 1 85 ? 18.167 3.239 -16.093 1.00 83.19 85 PRO A CA 1
ATOM 658 C C . PRO A 1 85 ? 18.618 2.872 -14.678 1.00 83.19 85 PRO A C 1
ATOM 660 O O . PRO A 1 85 ? 17.815 2.835 -13.743 1.00 83.19 85 PRO A O 1
ATOM 663 N N . ALA A 1 86 ? 19.918 2.626 -14.516 1.00 86.50 86 ALA A N 1
ATOM 664 C CA . ALA A 1 86 ? 20.486 2.402 -13.195 1.00 86.50 86 ALA A CA 1
ATOM 665 C C . ALA A 1 86 ? 20.142 3.572 -12.262 1.00 86.50 86 ALA A C 1
ATOM 667 O O . ALA A 1 86 ? 20.087 4.730 -12.693 1.00 86.50 86 ALA A O 1
ATOM 668 N N . HIS A 1 87 ? 19.956 3.273 -10.975 1.00 90.69 87 HIS A N 1
ATOM 669 C CA . HIS A 1 87 ? 19.734 4.313 -9.979 1.00 90.69 87 HIS A CA 1
ATOM 670 C C . HIS A 1 87 ? 20.830 5.391 -10.054 1.00 90.69 87 HIS A C 1
ATOM 672 O O . HIS A 1 87 ? 22.017 5.052 -10.162 1.00 90.69 87 HIS A O 1
ATOM 678 N N . PRO A 1 88 ? 20.467 6.683 -9.947 1.00 94.88 88 PRO A N 1
ATOM 679 C CA . PRO A 1 88 ? 21.447 7.747 -9.797 1.00 94.88 88 PRO A CA 1
ATOM 680 C C . PRO A 1 88 ? 22.402 7.474 -8.618 1.00 94.88 88 PRO A C 1
ATOM 682 O O . PRO A 1 88 ? 22.006 6.822 -7.643 1.00 94.88 88 PRO A O 1
ATOM 685 N N . PRO A 1 89 ? 23.651 7.977 -8.656 1.00 96.50 89 PRO A N 1
ATOM 686 C CA . PRO A 1 89 ? 24.599 7.787 -7.563 1.00 96.50 89 PRO A CA 1
ATOM 687 C C . PRO A 1 89 ? 24.042 8.270 -6.217 1.00 96.50 89 PRO A C 1
ATOM 689 O O . PRO A 1 89 ? 23.452 9.347 -6.122 1.00 96.50 89 PRO A O 1
ATOM 692 N N . LYS A 1 90 ? 24.275 7.492 -5.153 1.00 96.69 90 LYS A N 1
ATOM 693 C CA . LYS A 1 90 ? 23.919 7.896 -3.784 1.00 96.69 90 LYS A CA 1
ATOM 694 C C . LYS A 1 90 ? 24.700 9.151 -3.371 1.00 96.69 90 LYS A C 1
ATOM 696 O O . LYS A 1 90 ? 25.874 9.288 -3.707 1.00 96.69 90 LYS A O 1
ATOM 701 N N . ASN A 1 91 ? 24.073 10.016 -2.570 1.00 97.25 91 ASN A N 1
ATOM 702 C CA . ASN A 1 91 ? 24.705 11.192 -1.959 1.00 97.25 91 ASN A CA 1
ATOM 703 C C . ASN A 1 91 ? 24.918 10.978 -0.442 1.00 97.25 91 ASN A C 1
ATOM 705 O O . ASN A 1 91 ? 24.104 11.446 0.360 1.00 97.25 91 ASN A O 1
ATOM 709 N N . PRO A 1 92 ? 25.993 10.283 -0.020 1.00 97.25 92 PRO A N 1
ATOM 710 C CA . PRO A 1 92 ? 26.249 10.011 1.397 1.00 97.25 92 PRO A CA 1
ATOM 711 C C . PRO A 1 92 ? 26.614 11.270 2.198 1.00 97.25 92 PRO A C 1
ATOM 713 O O . PRO A 1 92 ? 26.478 11.272 3.415 1.00 97.25 92 PRO A O 1
ATOM 716 N N . SER A 1 93 ? 27.049 12.348 1.538 1.00 97.75 93 SER A N 1
ATOM 717 C CA . SER A 1 93 ? 27.342 13.636 2.183 1.00 97.75 93 SER A CA 1
ATOM 718 C C . SER A 1 93 ? 26.099 14.461 2.527 1.00 97.75 93 SER A C 1
ATOM 720 O O . SER A 1 93 ? 26.221 15.501 3.171 1.00 97.75 93 SER A O 1
ATOM 722 N N . SER A 1 94 ? 24.907 14.042 2.093 1.00 98.06 94 SER A N 1
ATOM 723 C CA . SER A 1 94 ? 23.665 14.736 2.433 1.00 98.06 94 SER A CA 1
ATOM 724 C C . SER A 1 94 ? 23.422 14.717 3.951 1.00 98.06 94 SER A C 1
ATOM 726 O O . SER A 1 94 ? 23.566 13.656 4.567 1.00 98.06 94 SER A O 1
ATOM 728 N N . PRO A 1 95 ? 22.959 15.824 4.567 1.00 97.75 95 PRO A N 1
ATOM 729 C CA . PRO A 1 95 ? 22.485 15.804 5.955 1.00 97.75 95 PRO A CA 1
ATOM 730 C C . PRO A 1 95 ? 21.246 14.909 6.142 1.00 97.75 95 PRO A C 1
ATOM 732 O O . PRO A 1 95 ? 20.918 14.539 7.263 1.00 97.75 95 PRO A O 1
ATOM 735 N N . PHE A 1 96 ? 20.580 14.535 5.045 1.00 97.56 96 PHE A N 1
ATOM 736 C CA . PHE A 1 96 ? 19.429 13.630 5.012 1.00 97.56 96 PHE A CA 1
ATOM 737 C C . PHE A 1 96 ? 19.809 12.205 4.588 1.00 97.56 96 PHE A C 1
ATOM 739 O O . PHE A 1 96 ? 18.956 11.432 4.165 1.00 97.56 96 PHE A O 1
ATOM 746 N N . SER A 1 97 ? 21.094 11.848 4.643 1.00 96.69 97 SER A N 1
ATOM 747 C CA . SER A 1 97 ? 21.595 10.543 4.184 1.00 96.69 97 SER A CA 1
ATOM 748 C C . SER A 1 97 ? 21.012 9.342 4.939 1.00 96.69 97 SER A C 1
ATOM 750 O O . SER A 1 97 ? 21.080 8.225 4.431 1.00 96.69 97 SER A O 1
ATOM 752 N N . SER A 1 98 ? 20.413 9.560 6.113 1.00 96.31 98 SER A N 1
ATOM 753 C CA . SER A 1 98 ? 19.707 8.540 6.896 1.00 96.31 98 SER A CA 1
ATOM 754 C C . SER A 1 98 ? 18.216 8.401 6.564 1.00 96.31 98 SER A C 1
ATOM 756 O O . SER A 1 98 ? 17.556 7.534 7.137 1.00 96.31 98 SER A O 1
ATOM 758 N N . PHE A 1 99 ? 17.657 9.235 5.680 1.00 96.75 99 PHE A N 1
ATOM 759 C CA . PHE A 1 99 ? 16.236 9.159 5.342 1.00 96.75 99 PHE A CA 1
ATOM 760 C C . PHE A 1 99 ? 15.915 7.832 4.653 1.00 96.75 99 PHE A C 1
ATOM 762 O O . PHE A 1 99 ? 16.572 7.423 3.697 1.00 96.75 99 PHE A O 1
ATOM 769 N N . SER A 1 100 ? 14.869 7.179 5.144 1.00 94.75 100 SER A N 1
ATOM 770 C CA . SER A 1 100 ? 14.287 5.965 4.583 1.00 94.75 100 SER A CA 1
ATOM 771 C C . SER A 1 100 ? 12.771 6.037 4.734 1.00 94.75 100 SER A C 1
ATOM 773 O O . SER A 1 100 ? 12.262 6.711 5.634 1.00 94.75 100 SER A O 1
ATOM 775 N N . GLY A 1 101 ? 12.041 5.397 3.820 1.00 93.56 101 GLY A N 1
ATOM 776 C CA . GLY A 1 101 ? 10.595 5.262 3.964 1.00 93.56 101 GLY A CA 1
ATOM 777 C C . GLY A 1 101 ? 10.290 4.419 5.198 1.00 93.56 101 GLY A C 1
ATOM 778 O O . GLY A 1 101 ? 10.870 3.352 5.351 1.00 93.56 101 GLY A O 1
ATOM 779 N N . HIS A 1 102 ? 9.410 4.910 6.070 1.00 96.50 102 HIS A N 1
ATOM 780 C CA . HIS A 1 102 ? 9.025 4.202 7.293 1.00 96.50 102 HIS A CA 1
ATOM 781 C C . HIS A 1 102 ? 7.551 3.805 7.275 1.00 96.50 102 HIS A C 1
ATOM 783 O O . HIS A 1 102 ? 7.201 2.675 7.616 1.00 96.50 102 HIS A O 1
ATOM 789 N N . HIS A 1 103 ? 6.668 4.749 6.955 1.00 97.62 103 HIS A N 1
ATOM 790 C CA . HIS A 1 103 ? 5.232 4.521 6.968 1.00 97.62 103 HIS A CA 1
ATOM 791 C C . HIS A 1 103 ? 4.486 5.488 6.050 1.00 97.62 103 HIS A C 1
ATOM 793 O O . HIS A 1 103 ? 5.020 6.529 5.659 1.00 97.62 103 HIS A O 1
ATOM 799 N N . VAL A 1 104 ? 3.239 5.139 5.745 1.00 97.38 104 VAL A N 1
ATOM 800 C CA . VAL A 1 104 ? 2.224 6.044 5.196 1.00 97.38 104 VAL A CA 1
ATOM 801 C C . VAL A 1 104 ? 1.110 6.248 6.220 1.00 97.38 104 VAL A C 1
ATOM 803 O O . VAL A 1 104 ? 0.703 5.291 6.869 1.00 97.38 104 VAL A O 1
ATOM 806 N N . GLY A 1 105 ? 0.599 7.471 6.348 1.00 97.00 105 GLY A N 1
ATOM 807 C CA . GLY A 1 105 ? -0.576 7.761 7.170 1.00 97.00 105 GLY A CA 1
ATOM 808 C C . GLY A 1 105 ? -1.869 7.672 6.369 1.00 97.00 105 GLY A C 1
ATOM 809 O O . GLY A 1 105 ? -1.977 8.290 5.311 1.00 97.00 105 GLY A O 1
ATOM 810 N N . ILE A 1 106 ? -2.863 6.953 6.892 1.00 95.62 106 ILE A N 1
ATOM 811 C CA . ILE A 1 106 ? -4.198 6.824 6.301 1.00 95.62 106 ILE A CA 1
ATOM 812 C C . ILE A 1 106 ? -5.247 7.282 7.314 1.00 95.62 106 ILE A C 1
ATOM 814 O O . ILE A 1 106 ? -5.305 6.794 8.444 1.00 95.62 106 ILE A O 1
ATOM 818 N N . ARG A 1 107 ? -6.101 8.230 6.907 1.00 94.75 107 ARG A N 1
ATOM 819 C CA . ARG A 1 107 ? -7.225 8.698 7.727 1.00 94.75 107 ARG A CA 1
ATOM 820 C C . ARG A 1 107 ? -8.441 7.814 7.515 1.00 94.75 107 ARG A C 1
ATOM 822 O O . ARG A 1 107 ? -8.922 7.670 6.396 1.00 94.75 107 ARG A O 1
ATOM 829 N N . VAL A 1 108 ? -8.970 7.295 8.618 1.00 95.25 108 VAL A N 1
ATOM 830 C CA . VAL A 1 108 ? -10.184 6.475 8.638 1.00 95.25 108 VAL A CA 1
ATOM 831 C C . VAL A 1 108 ? -11.154 6.980 9.720 1.00 95.25 108 VAL A C 1
ATOM 833 O O . VAL A 1 108 ? -10.711 7.477 10.758 1.00 95.25 108 VAL A O 1
ATOM 836 N N . PRO A 1 109 ? -12.476 6.899 9.506 1.00 95.12 109 PRO A N 1
ATOM 837 C CA . PRO A 1 109 ? -13.479 7.323 10.480 1.00 95.12 109 PRO A CA 1
ATOM 838 C C . PRO A 1 109 ? -13.608 6.357 11.664 1.00 95.12 109 PRO A C 1
ATOM 840 O O . PRO A 1 109 ? -13.895 6.803 12.772 1.00 95.12 109 PRO A O 1
ATOM 843 N N . ASP A 1 110 ? -13.378 5.059 11.442 1.00 95.31 110 ASP A N 1
ATOM 844 C CA . ASP A 1 110 ? -13.576 3.993 12.428 1.00 95.31 110 ASP A CA 1
ATOM 845 C C . ASP A 1 110 ? -12.345 3.081 12.494 1.00 95.31 110 ASP A C 1
ATOM 847 O O . ASP A 1 110 ? -11.863 2.587 11.472 1.00 95.31 110 ASP A O 1
ATOM 851 N N . TYR A 1 111 ? -11.821 2.887 13.704 1.00 97.19 111 TYR A N 1
ATOM 852 C CA . TYR A 1 111 ? -10.598 2.121 13.921 1.00 97.19 111 TYR A CA 1
ATOM 853 C C . TYR A 1 111 ? -10.804 0.615 13.756 1.00 97.19 111 TYR A C 1
ATOM 855 O O . TYR A 1 111 ? -9.979 -0.050 13.131 1.00 97.19 111 TYR A O 1
ATOM 863 N N . ASP A 1 112 ? -11.861 0.062 14.351 1.00 97.88 112 ASP A N 1
ATOM 864 C CA . ASP A 1 112 ? -12.044 -1.386 14.417 1.00 97.88 112 ASP A CA 1
ATOM 865 C C . ASP A 1 112 ? -12.411 -1.940 13.037 1.00 97.88 112 ASP A C 1
ATOM 867 O O . ASP A 1 112 ? -11.884 -2.979 12.637 1.00 97.88 112 ASP A O 1
ATOM 871 N N . ALA A 1 113 ? -13.207 -1.195 12.263 1.00 97.62 113 ALA A N 1
ATOM 872 C CA . ALA A 1 113 ? -13.479 -1.491 10.862 1.00 97.62 113 ALA A CA 1
ATOM 873 C C . ALA A 1 113 ? -12.201 -1.455 10.007 1.00 97.62 113 ALA A C 1
ATOM 875 O O . ALA A 1 113 ? -11.983 -2.352 9.191 1.00 97.62 113 ALA A O 1
ATOM 876 N N . ALA A 1 114 ? -11.336 -0.454 10.212 1.00 97.94 114 ALA A N 1
ATOM 877 C CA . ALA A 1 114 ? -10.053 -0.350 9.518 1.00 97.94 114 ALA A CA 1
ATOM 878 C C . ALA A 1 114 ? -9.106 -1.485 9.856 1.00 97.94 114 ALA A C 1
ATOM 880 O O . ALA A 1 114 ? -8.629 -2.173 8.952 1.00 97.94 114 ALA A O 1
ATOM 881 N N . LYS A 1 115 ? -8.896 -1.743 11.144 1.00 98.50 115 LYS A N 1
ATOM 882 C CA . LYS A 1 115 ? -8.060 -2.851 11.584 1.00 98.50 115 LYS A CA 1
ATOM 883 C C . LYS A 1 115 ? -8.549 -4.168 10.991 1.00 98.50 115 LYS A C 1
ATOM 885 O O . LYS A 1 115 ? -7.754 -4.841 10.349 1.00 98.50 115 LYS A O 1
ATOM 890 N N . ALA A 1 116 ? -9.837 -4.487 11.150 1.00 98.62 116 ALA A N 1
ATOM 891 C CA . ALA A 1 116 ? -10.418 -5.726 10.643 1.00 98.62 116 ALA A CA 1
ATOM 892 C C . ALA A 1 116 ? -10.200 -5.876 9.133 1.00 98.62 116 ALA A C 1
ATOM 894 O O . ALA A 1 116 ? -9.688 -6.900 8.691 1.00 98.62 116 ALA A O 1
ATOM 895 N N . TRP A 1 117 ? -10.497 -4.839 8.344 1.00 98.69 117 TRP A N 1
ATOM 896 C CA . TRP A 1 117 ? -10.328 -4.908 6.89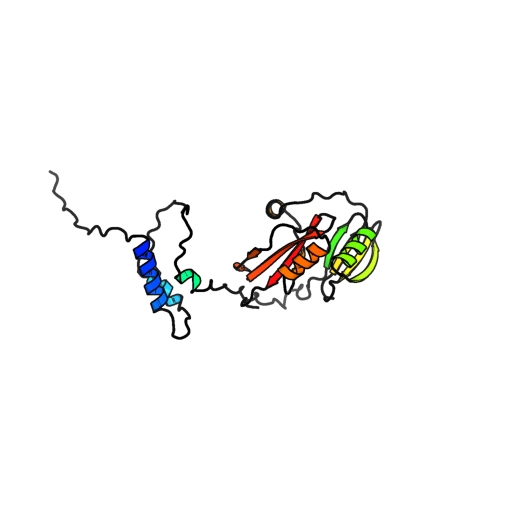4 1.00 98.69 117 TRP A CA 1
ATOM 897 C C . TRP A 1 117 ? -8.869 -5.148 6.488 1.00 98.69 117 TRP A C 1
ATOM 899 O O . TRP A 1 117 ? -8.599 -6.081 5.734 1.00 98.69 117 TRP A O 1
ATOM 909 N N . TYR A 1 118 ? -7.918 -4.369 7.015 1.00 98.62 118 TYR A N 1
ATOM 910 C CA . TYR A 1 118 ? -6.501 -4.527 6.662 1.00 98.62 118 TYR A CA 1
ATOM 911 C C . TYR A 1 118 ? -5.947 -5.889 7.112 1.00 98.62 118 TYR A C 1
ATOM 913 O O . TYR A 1 118 ? -5.190 -6.516 6.370 1.00 98.62 118 TYR A O 1
ATOM 921 N N . THR A 1 119 ? -6.351 -6.389 8.284 1.00 98.69 119 THR A N 1
ATOM 922 C CA . THR A 1 119 ? -5.896 -7.698 8.775 1.00 98.69 119 THR A CA 1
ATOM 923 C C . THR A 1 119 ? -6.546 -8.871 8.044 1.00 98.69 119 THR A C 1
ATOM 925 O O . THR A 1 119 ? -5.881 -9.863 7.796 1.00 98.69 119 THR A O 1
ATOM 928 N N . GLU A 1 120 ? -7.830 -8.790 7.686 1.00 98.50 120 GLU A N 1
ATOM 929 C CA . GLU A 1 120 ? -8.564 -9.916 7.085 1.00 98.50 120 GLU A CA 1
ATOM 930 C C . GLU A 1 120 ? -8.432 -9.964 5.561 1.00 98.50 120 GLU A C 1
ATOM 932 O O . GLU A 1 120 ? -8.433 -11.038 4.960 1.00 98.50 120 GLU A O 1
ATOM 937 N N . LYS A 1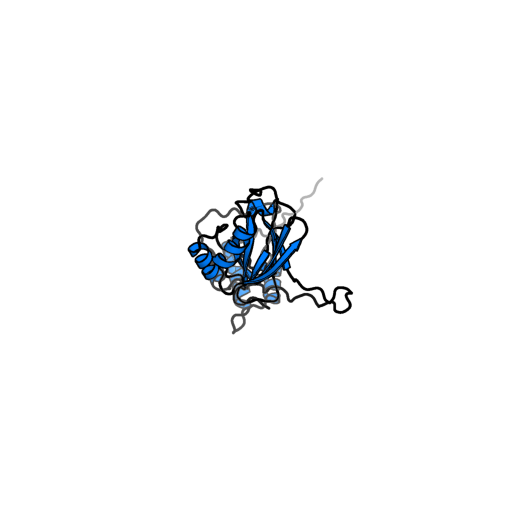 121 ? -8.364 -8.803 4.902 1.00 98.56 121 LYS A N 1
ATOM 938 C CA . LYS A 1 121 ? -8.286 -8.737 3.439 1.00 98.56 121 LYS A CA 1
ATOM 939 C C . LYS A 1 121 ? -6.860 -8.824 2.938 1.00 98.56 121 LYS A C 1
ATOM 941 O O . LYS A 1 121 ? -6.643 -9.486 1.929 1.00 98.56 121 LYS A O 1
ATOM 946 N N . LEU A 1 122 ? -5.916 -8.195 3.635 1.00 98.38 122 LEU A N 1
ATOM 947 C CA . LEU A 1 122 ? -4.527 -8.089 3.184 1.00 98.38 122 LEU A CA 1
ATOM 948 C C . LEU A 1 122 ? -3.541 -8.888 4.044 1.00 98.38 122 LEU A C 1
ATOM 950 O O . LEU A 1 122 ? -2.349 -8.866 3.754 1.00 98.38 122 LEU A O 1
ATOM 954 N N . ASP A 1 123 ? -4.011 -9.573 5.091 1.00 98.56 123 ASP A N 1
ATOM 955 C CA . ASP A 1 123 ? -3.179 -10.308 6.054 1.00 98.56 123 ASP A CA 1
ATOM 956 C C . ASP A 1 123 ? -2.142 -9.419 6.770 1.00 98.56 123 ASP A C 1
ATOM 958 O O . ASP A 1 123 ? -1.095 -9.887 7.228 1.00 98.56 123 ASP A O 1
ATOM 962 N N . PHE A 1 124 ? -2.416 -8.112 6.877 1.00 98.69 124 PHE A N 1
ATOM 963 C CA . PHE A 1 124 ? -1.525 -7.192 7.581 1.00 98.69 124 PHE A CA 1
ATOM 964 C C . PHE A 1 124 ? -1.477 -7.533 9.070 1.00 98.69 124 PHE A C 1
ATOM 966 O O . PHE A 1 124 ? -2.449 -7.989 9.673 1.00 98.69 124 PHE A O 1
ATOM 973 N N . ARG A 1 125 ? -0.327 -7.274 9.686 1.00 98.69 125 ARG A N 1
ATOM 974 C CA . ARG A 1 125 ? -0.057 -7.573 11.091 1.00 98.69 125 ARG A CA 1
ATOM 975 C C . ARG A 1 125 ? -0.061 -6.288 11.895 1.00 98.69 125 ARG A C 1
ATOM 977 O O . ARG A 1 125 ? 0.655 -5.351 11.564 1.00 98.69 125 ARG A O 1
ATOM 984 N N . VAL A 1 126 ? -0.832 -6.245 12.973 1.00 98.69 126 VAL A N 1
ATOM 985 C CA . VAL A 1 126 ? -0.826 -5.103 13.895 1.00 98.69 126 VAL A CA 1
ATOM 986 C C . VAL A 1 126 ? 0.478 -5.115 14.688 1.00 98.69 126 VAL A C 1
ATOM 988 O O . VAL A 1 126 ? 0.774 -6.095 15.370 1.00 98.69 126 VAL A O 1
ATOM 991 N N . LEU A 1 127 ? 1.243 -4.029 14.604 1.00 98.56 127 LEU A N 1
ATOM 992 C CA . LEU A 1 127 ? 2.501 -3.859 15.327 1.00 98.56 127 LEU A CA 1
ATOM 993 C C . LEU A 1 127 ? 2.291 -3.161 16.673 1.00 98.56 127 LEU A C 1
ATOM 995 O O . LEU A 1 127 ? 2.765 -3.634 17.701 1.00 98.56 127 LEU A O 1
ATOM 999 N N . GLN A 1 128 ? 1.600 -2.022 16.666 1.00 98.44 128 GLN A N 1
ATOM 1000 C CA . GLN A 1 128 ? 1.426 -1.179 17.848 1.00 98.44 128 GLN A CA 1
ATOM 1001 C C . GLN A 1 128 ? 0.143 -0.358 17.720 1.00 98.44 128 GLN A C 1
ATOM 1003 O O . GLN A 1 128 ? -0.148 0.141 16.639 1.00 98.44 128 GLN A O 1
ATOM 1008 N N . GLU A 1 129 ? -0.581 -0.175 18.827 1.00 98.62 129 GLU A N 1
ATOM 1009 C CA . GLU A 1 129 ? -1.761 0.698 18.934 1.00 98.62 129 GLU A CA 1
ATOM 1010 C C . GLU A 1 129 ? -1.509 1.788 19.991 1.00 98.62 129 GLU A C 1
ATOM 1012 O O . GLU A 1 129 ? -0.878 1.518 21.018 1.00 98.62 129 GLU A O 1
ATOM 1017 N N . TRP A 1 130 ? -1.978 3.019 19.765 1.00 98.56 130 TRP A N 1
ATOM 1018 C CA . TRP A 1 130 ? -1.864 4.112 20.742 1.00 98.56 130 TRP A CA 1
ATOM 1019 C C . TRP A 1 130 ? -2.926 5.207 20.538 1.00 98.56 130 TRP A C 1
ATOM 1021 O O . TRP A 1 130 ? -3.425 5.386 19.429 1.00 98.56 130 TRP A O 1
ATOM 1031 N N . PRO A 1 131 ? -3.298 5.962 21.586 1.00 97.94 131 PRO A N 1
ATOM 1032 C CA . PRO A 1 131 ? -4.158 7.134 21.441 1.00 97.94 131 PRO A CA 1
ATOM 1033 C C . PRO A 1 131 ? -3.360 8.383 21.029 1.00 97.94 131 PRO A C 1
ATOM 1035 O O . PRO A 1 131 ? -2.207 8.556 21.429 1.00 97.94 131 PRO A O 1
ATOM 1038 N N . TYR A 1 132 ? -3.999 9.301 20.302 1.00 96.88 132 TYR A N 1
ATOM 1039 C CA . TYR A 1 132 ? -3.477 10.645 20.035 1.00 96.88 132 TYR A CA 1
ATOM 1040 C C . TYR A 1 132 ? -4.620 11.666 19.940 1.00 96.88 132 TYR A C 1
ATOM 1042 O O . TYR A 1 132 ? -5.324 11.747 18.934 1.00 96.88 132 TYR A O 1
ATOM 1050 N N . GLY A 1 133 ? -4.822 12.456 20.998 1.00 94.75 133 GLY A N 1
ATOM 1051 C CA . GLY A 1 133 ? -5.995 13.329 21.101 1.00 94.75 133 GLY A CA 1
ATOM 1052 C C . GLY A 1 133 ? -7.289 12.509 21.081 1.00 94.75 133 GLY A C 1
ATOM 1053 O O . GLY A 1 133 ? -7.436 11.577 21.867 1.00 94.75 133 GLY A O 1
ATOM 1054 N N . GLU A 1 134 ? -8.202 12.838 20.166 1.00 93.75 134 GLU A N 1
ATOM 1055 C CA . GLU A 1 134 ? -9.437 12.072 19.924 1.00 93.75 134 GLU A CA 1
ATOM 1056 C C . GLU A 1 134 ? -9.241 10.892 18.958 1.00 93.75 134 GLU A C 1
ATOM 1058 O O . GLU A 1 134 ? -10.190 10.166 18.663 1.00 93.75 134 GLU A O 1
ATOM 1063 N N . LEU A 1 135 ? -8.025 10.704 18.438 1.00 97.44 135 LEU A N 1
ATOM 1064 C CA . LEU A 1 135 ? -7.724 9.654 17.477 1.00 97.44 135 LEU A CA 1
ATOM 1065 C C . LEU A 1 135 ? -7.225 8.383 18.168 1.00 97.44 135 LEU A C 1
ATOM 1067 O O . LEU A 1 135 ? -6.510 8.432 19.175 1.00 97.44 135 LEU A O 1
ATOM 1071 N N . LYS A 1 136 ? -7.532 7.237 17.562 1.00 98.12 136 LYS A N 1
ATOM 1072 C CA . LYS A 1 136 ? -6.887 5.953 17.843 1.00 98.12 136 LYS A CA 1
ATOM 1073 C C . LYS A 1 136 ? -5.975 5.600 16.674 1.00 98.12 136 LYS A C 1
ATOM 1075 O O . LYS A 1 136 ? -6.428 5.531 15.534 1.00 98.12 136 LYS A O 1
ATOM 1080 N N . LEU A 1 137 ? -4.693 5.413 16.955 1.00 98.56 137 LEU A N 1
ATOM 1081 C CA . LEU A 1 137 ? -3.669 5.148 15.957 1.00 98.56 137 LEU A CA 1
ATOM 1082 C C . LEU A 1 137 ? -3.180 3.706 16.038 1.00 98.56 137 LEU A C 1
ATOM 1084 O O . LEU A 1 137 ? -3.204 3.091 17.110 1.00 98.56 137 LEU A O 1
ATOM 1088 N N . ALA A 1 138 ? -2.717 3.177 14.908 1.00 98.75 138 ALA A N 1
ATOM 1089 C CA . ALA A 1 138 ? -1.956 1.939 14.891 1.00 98.75 138 ALA A CA 1
ATOM 1090 C C . ALA A 1 138 ? -0.986 1.854 13.720 1.00 98.75 138 ALA A C 1
ATOM 1092 O O . ALA A 1 138 ? -1.286 2.336 12.634 1.00 98.75 138 ALA A O 1
ATOM 1093 N N . TYR A 1 139 ? 0.121 1.145 13.926 1.00 98.81 139 TYR A N 1
ATOM 1094 C CA . TYR A 1 139 ? 0.976 0.677 12.843 1.00 98.81 139 TYR A CA 1
ATOM 1095 C C . TYR A 1 139 ? 0.613 -0.751 12.468 1.00 98.81 139 TYR A C 1
ATOM 1097 O O . TYR A 1 139 ? 0.487 -1.620 13.336 1.00 98.81 139 TYR A O 1
ATOM 1105 N N . LEU A 1 140 ? 0.473 -0.980 11.168 1.00 98.75 140 LEU A N 1
ATOM 1106 C CA . LEU A 1 140 ? 0.265 -2.284 10.566 1.00 98.75 140 LEU A CA 1
ATOM 1107 C C . LEU A 1 140 ? 1.398 -2.572 9.578 1.00 98.75 140 LEU A C 1
ATOM 1109 O O . LEU A 1 140 ? 1.731 -1.731 8.745 1.00 98.75 140 LEU A O 1
ATOM 1113 N N . CYS A 1 141 ? 1.965 -3.767 9.659 1.00 98.50 141 CYS A N 1
ATOM 1114 C CA . CYS A 1 141 ? 2.996 -4.266 8.758 1.00 98.50 141 CYS A CA 1
ATOM 1115 C C . CYS A 1 141 ? 2.367 -5.147 7.668 1.00 98.50 141 CYS A C 1
ATOM 1117 O O . CYS A 1 141 ? 1.448 -5.914 7.979 1.00 98.50 141 CYS A O 1
ATOM 1119 N N . PRO A 1 142 ? 2.884 -5.138 6.428 1.00 98.19 142 PRO A N 1
ATOM 1120 C CA . PRO A 1 142 ? 2.566 -6.173 5.455 1.00 98.19 142 PRO A CA 1
ATOM 1121 C C . PRO A 1 142 ? 2.869 -7.590 5.986 1.00 98.19 142 PRO A C 1
ATOM 1123 O O . PRO A 1 142 ? 3.658 -7.758 6.931 1.00 98.19 142 PRO A O 1
ATOM 1126 N N . PRO A 1 143 ? 2.289 -8.639 5.369 1.00 97.94 143 PRO A N 1
ATOM 1127 C CA . PRO A 1 143 ? 2.384 -10.009 5.878 1.00 97.94 143 PRO A CA 1
ATOM 1128 C C . PRO A 1 143 ? 3.823 -10.492 6.095 1.00 97.94 143 PRO A C 1
ATOM 1130 O O . PRO A 1 143 ? 4.082 -11.229 7.043 1.00 97.94 143 PRO A O 1
ATOM 1133 N N . ASN A 1 144 ? 4.758 -10.039 5.252 1.00 97.12 144 ASN A N 1
ATOM 1134 C CA . ASN A 1 144 ? 6.152 -10.486 5.244 1.00 97.12 144 ASN A CA 1
ATOM 1135 C C . ASN A 1 144 ? 7.171 -9.332 5.098 1.00 97.12 144 ASN A C 1
ATOM 1137 O O . ASN A 1 144 ? 8.252 -9.533 4.549 1.00 97.12 144 ASN A O 1
ATOM 1141 N N . ASP A 1 145 ? 6.826 -8.120 5.546 1.00 96.44 145 ASP A N 1
ATOM 1142 C CA . ASP A 1 145 ? 7.747 -6.973 5.583 1.00 96.44 145 ASP A CA 1
ATOM 1143 C C . ASP A 1 145 ? 7.618 -6.220 6.914 1.00 96.44 145 ASP A C 1
ATOM 1145 O O . ASP A 1 145 ? 6.507 -5.945 7.362 1.00 96.44 145 ASP A O 1
ATOM 1149 N N . ASP A 1 146 ? 8.756 -5.900 7.530 1.00 97.12 146 ASP A N 1
ATOM 1150 C CA . ASP A 1 146 ? 8.870 -5.140 8.784 1.00 97.12 146 ASP A CA 1
ATOM 1151 C C . ASP A 1 146 ? 9.434 -3.718 8.557 1.00 97.12 146 ASP A C 1
ATOM 1153 O O . ASP A 1 146 ? 9.547 -2.933 9.497 1.00 97.12 146 ASP A O 1
ATOM 1157 N N . ASN A 1 147 ? 9.822 -3.364 7.325 1.00 95.94 147 ASN A N 1
ATOM 1158 C CA . ASN A 1 147 ? 10.479 -2.085 7.022 1.00 95.94 147 ASN A CA 1
ATOM 1159 C C . ASN A 1 147 ? 9.502 -0.987 6.585 1.00 95.94 147 ASN A C 1
ATOM 1161 O O . ASN A 1 147 ? 9.860 0.190 6.582 1.00 95.94 147 ASN A O 1
ATOM 1165 N N . PHE A 1 148 ? 8.277 -1.357 6.217 1.00 95.94 148 PHE A N 1
ATOM 1166 C CA . PHE A 1 148 ? 7.226 -0.441 5.797 1.00 95.94 148 PHE A CA 1
ATOM 1167 C C . PHE A 1 148 ? 5.958 -0.666 6.619 1.00 95.94 148 PHE A C 1
ATOM 1169 O O . PHE A 1 148 ? 5.579 -1.803 6.893 1.00 95.94 148 PHE A O 1
ATOM 1176 N N . HIS A 1 149 ? 5.283 0.425 6.984 1.00 98.00 149 HIS A N 1
ATOM 1177 C CA . HIS A 1 149 ? 4.056 0.372 7.772 1.00 98.00 149 HIS A CA 1
ATOM 1178 C C . HIS A 1 149 ? 2.936 1.202 7.146 1.00 98.00 149 HIS A C 1
ATOM 1180 O O . HIS A 1 149 ? 3.155 2.285 6.603 1.00 98.00 149 HIS A O 1
ATOM 1186 N N . VAL A 1 150 ? 1.706 0.734 7.317 1.00 98.25 150 VAL A N 1
ATOM 1187 C CA . VAL A 1 150 ? 0.517 1.579 7.227 1.00 98.25 150 VAL A CA 1
ATOM 1188 C C . VAL A 1 150 ? 0.194 2.074 8.629 1.00 98.25 150 VAL A C 1
ATOM 1190 O O . VAL A 1 150 ? -0.023 1.284 9.545 1.00 98.25 150 VAL A O 1
ATOM 1193 N N . GLU A 1 151 ? 0.187 3.389 8.804 1.00 98.62 151 GLU A N 1
ATOM 1194 C CA . GLU A 1 151 ? -0.312 4.055 9.996 1.00 98.62 151 GLU A CA 1
ATOM 1195 C C . GLU A 1 151 ? -1.796 4.354 9.801 1.00 98.62 151 GLU A C 1
ATOM 1197 O O . GLU A 1 151 ? -2.178 5.193 8.985 1.00 98.62 151 GLU A O 1
ATOM 1202 N N . LEU A 1 152 ? -2.647 3.669 10.555 1.00 98.31 152 LEU A N 1
ATOM 1203 C CA . LEU A 1 152 ? -4.045 4.044 10.666 1.00 98.31 152 LEU A CA 1
ATOM 1204 C C . LEU A 1 152 ? -4.138 5.201 11.646 1.00 98.31 152 LEU A C 1
ATOM 1206 O O . LEU A 1 152 ? -3.781 5.053 12.809 1.00 98.31 152 LEU A O 1
ATOM 1210 N N . LEU A 1 153 ? -4.662 6.331 11.191 1.00 97.94 153 LEU A N 1
ATOM 1211 C CA . LEU A 1 153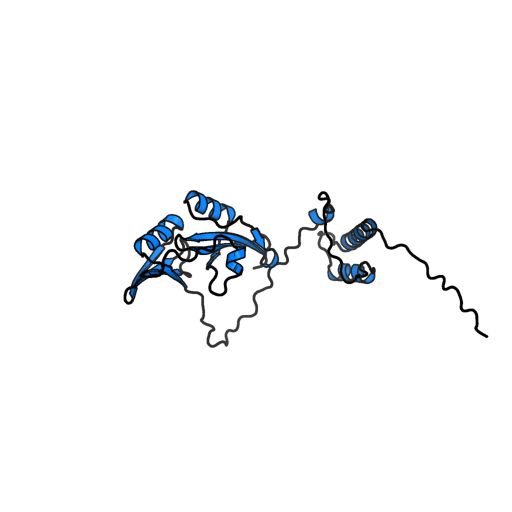 ? -5.089 7.430 12.038 1.00 97.94 153 LEU A CA 1
ATOM 1212 C C . LEU A 1 153 ? -6.610 7.382 12.033 1.00 97.94 153 LEU A C 1
ATOM 1214 O O . LEU A 1 153 ? -7.223 7.811 11.055 1.00 97.94 153 LEU A O 1
ATOM 1218 N N . ALA A 1 154 ? -7.227 6.846 13.084 1.00 97.06 154 ALA A N 1
ATOM 1219 C CA . ALA A 1 154 ? -8.671 6.649 13.143 1.00 97.06 154 ALA A CA 1
ATOM 1220 C C . ALA A 1 154 ? -9.365 7.666 14.051 1.00 97.06 154 ALA A C 1
ATOM 1222 O O . ALA A 1 154 ? -8.897 7.935 15.151 1.00 97.06 154 ALA A O 1
ATOM 1223 N N . GLY A 1 155 ? -10.483 8.227 13.598 1.00 93.88 155 GLY A N 1
ATOM 1224 C CA . GLY A 1 155 ? -11.314 9.169 14.355 1.00 93.88 155 GLY A CA 1
ATOM 1225 C C . GLY A 1 155 ? -12.085 10.109 13.425 1.00 93.88 155 GLY A C 1
ATOM 1226 O O . GLY A 1 155 ? -11.881 10.028 12.211 1.00 93.88 155 GLY A O 1
ATOM 1227 N N . PRO A 1 156 ? -12.912 11.033 13.951 1.00 89.12 156 PRO A N 1
ATOM 1228 C CA . PRO A 1 156 ? -13.860 11.814 13.157 1.00 89.12 156 PRO A CA 1
ATOM 1229 C C . PRO A 1 156 ? -13.232 12.453 11.909 1.00 89.12 156 PRO A C 1
ATOM 1231 O O . PRO A 1 156 ? -12.275 13.225 11.984 1.00 89.12 156 PRO A O 1
ATOM 1234 N N . VAL A 1 157 ? -13.763 12.102 10.743 1.00 87.56 157 VAL A N 1
ATOM 1235 C CA . VAL A 1 157 ? -13.406 12.660 9.434 1.00 87.56 157 VAL A CA 1
ATOM 1236 C C . VAL A 1 157 ? -14.670 12.630 8.571 1.00 87.56 157 VAL A C 1
ATOM 1238 O O . VAL A 1 157 ? -15.475 11.710 8.746 1.00 87.56 157 VAL A O 1
ATOM 1241 N N . PRO A 1 158 ? -14.907 13.621 7.691 1.00 82.25 158 PRO A N 1
ATOM 1242 C CA . PRO A 1 158 ? -16.016 13.548 6.747 1.00 82.25 158 PRO A CA 1
ATOM 1243 C C . PRO A 1 158 ? -15.985 12.225 5.976 1.00 82.25 158 PRO A C 1
ATOM 1245 O O . PRO A 1 158 ? -14.939 11.828 5.472 1.00 82.25 158 PRO A O 1
ATOM 1248 N N . PHE A 1 159 ? -17.121 11.532 5.929 1.00 78.62 159 PHE A N 1
ATOM 1249 C CA . PHE A 1 159 ? -17.268 10.252 5.244 1.00 78.62 159 PHE A CA 1
ATOM 1250 C C . PHE A 1 159 ? -18.682 10.146 4.632 1.00 78.62 159 PHE A C 1
ATOM 1252 O O . PHE A 1 159 ? -19.630 10.604 5.279 1.00 78.62 159 PHE A O 1
ATOM 1259 N N . PRO A 1 160 ? -18.864 9.543 3.437 1.00 71.50 160 PRO A N 1
ATOM 1260 C CA . PRO A 1 160 ? -17.835 8.955 2.573 1.00 71.50 160 PRO A CA 1
ATOM 1261 C C . PRO A 1 160 ? -16.861 9.999 2.022 1.00 71.50 160 PRO A C 1
ATOM 1263 O O . PRO A 1 160 ? -17.252 11.138 1.772 1.00 71.50 160 PRO A O 1
ATOM 1266 N N . ASN A 1 161 ? -15.590 9.617 1.863 1.00 71.81 161 ASN A N 1
ATOM 1267 C CA . ASN A 1 161 ? -14.651 10.415 1.074 1.00 71.81 161 ASN A CA 1
ATOM 1268 C C . ASN A 1 161 ? -15.172 10.515 -0.369 1.00 71.81 161 ASN A C 1
ATOM 1270 O O . ASN A 1 161 ? -15.943 9.660 -0.811 1.00 71.81 161 ASN A O 1
ATOM 1274 N N . GLU A 1 162 ? -14.739 11.532 -1.116 1.00 75.12 162 GLU A N 1
ATOM 1275 C CA . GLU A 1 162 ? -14.916 11.506 -2.566 1.00 75.12 162 GLU A CA 1
ATOM 1276 C C . GLU A 1 162 ? -14.177 10.281 -3.113 1.00 75.12 162 GLU A C 1
ATOM 1278 O O . GLU A 1 162 ? -12.963 10.141 -2.965 1.00 75.12 162 GLU A O 1
ATOM 1283 N N . VAL A 1 163 ? -14.941 9.348 -3.674 1.00 72.19 163 VAL A N 1
ATOM 1284 C CA . VAL A 1 163 ? -14.410 8.106 -4.222 1.00 72.19 163 VAL A CA 1
ATOM 1285 C C . VAL A 1 163 ? -14.127 8.336 -5.699 1.00 72.19 163 VAL A C 1
ATOM 1287 O O . VAL A 1 163 ? -15.048 8.506 -6.492 1.00 72.19 163 VAL A O 1
ATOM 1290 N N . LEU A 1 164 ? -12.846 8.317 -6.062 1.00 76.94 164 LEU A N 1
ATOM 1291 C CA . LEU A 1 164 ? -12.393 8.405 -7.448 1.00 76.94 164 LEU A CA 1
ATOM 1292 C C . LEU A 1 164 ? -12.500 7.008 -8.068 1.00 76.94 164 LEU A C 1
ATOM 1294 O O . LEU A 1 164 ? -11.696 6.123 -7.772 1.00 76.94 164 LEU A O 1
ATOM 1298 N N . ASP A 1 165 ? -13.564 6.790 -8.836 1.00 71.81 165 ASP A N 1
ATOM 1299 C CA . ASP A 1 165 ? -13.999 5.512 -9.419 1.00 71.81 165 ASP A CA 1
ATOM 1300 C C . ASP A 1 165 ? -13.282 5.107 -10.707 1.00 71.81 165 ASP A C 1
ATOM 1302 O O . ASP A 1 165 ? -13.375 3.952 -11.119 1.00 71.81 165 ASP A O 1
ATOM 1306 N N . ASP A 1 166 ? -12.492 6.013 -11.274 1.00 83.75 166 ASP A N 1
ATOM 1307 C CA . ASP A 1 166 ? -11.659 5.767 -12.442 1.00 83.75 166 ASP A CA 1
ATOM 1308 C C . ASP A 1 166 ? -10.212 6.214 -12.200 1.00 83.75 166 ASP A C 1
ATOM 1310 O O . ASP A 1 166 ? -9.942 7.298 -11.670 1.00 83.75 166 ASP A O 1
ATOM 1314 N N . LEU A 1 167 ? -9.259 5.383 -12.638 1.00 85.06 167 LEU A N 1
ATOM 1315 C CA . LEU A 1 167 ? -7.835 5.694 -12.524 1.00 85.06 167 LEU A CA 1
ATOM 1316 C C . LEU A 1 167 ? -7.495 6.974 -13.302 1.00 85.06 167 LEU A C 1
ATOM 1318 O O . LEU A 1 167 ? -6.771 7.820 -12.784 1.00 85.06 167 LEU A O 1
ATOM 1322 N N . GLY A 1 168 ? -8.053 7.171 -14.498 1.00 85.31 168 GLY A N 1
ATOM 1323 C CA . GLY A 1 168 ? -7.839 8.373 -15.306 1.00 85.31 168 GLY A CA 1
ATOM 1324 C C . GLY A 1 168 ? -8.381 9.650 -14.657 1.00 85.31 168 GLY A C 1
ATOM 1325 O O . GLY A 1 168 ? -7.705 10.679 -14.676 1.00 85.31 168 GLY A O 1
ATOM 1326 N N . VAL A 1 169 ? -9.560 9.586 -14.034 1.00 84.12 169 VAL A N 1
ATOM 1327 C CA . VAL A 1 169 ? -10.132 10.689 -13.242 1.00 84.12 169 VAL A CA 1
ATOM 1328 C C . VAL A 1 169 ? -9.256 10.992 -12.029 1.00 84.12 169 VAL A C 1
ATOM 1330 O O . VAL A 1 169 ? -8.993 12.161 -11.731 1.00 84.12 169 VAL A O 1
ATOM 1333 N N . SER A 1 170 ? -8.727 9.963 -11.360 1.00 83.94 170 SER A N 1
ATOM 1334 C CA . SER A 1 170 ? -7.862 10.175 -10.198 1.00 83.94 170 SER A CA 1
ATOM 1335 C C . SER A 1 170 ? -6.597 10.976 -10.526 1.00 83.94 170 SER A C 1
ATOM 1337 O O . SER A 1 170 ? -6.171 11.806 -9.729 1.00 83.94 170 SER A O 1
ATOM 1339 N N . LEU A 1 171 ? -6.055 10.821 -11.738 1.00 87.88 171 LEU A N 1
ATOM 1340 C CA . LEU A 1 171 ? -4.864 11.540 -12.205 1.00 87.88 171 LEU A CA 1
ATOM 1341 C C . LEU A 1 171 ? -5.108 13.037 -12.467 1.00 87.88 171 LEU A C 1
ATOM 1343 O O . LEU A 1 171 ? -4.155 13.784 -12.678 1.00 87.88 171 LEU A O 1
ATOM 1347 N N . GLN A 1 172 ? -6.364 13.491 -12.455 1.00 89.06 172 GLN A N 1
ATOM 1348 C CA . GLN A 1 172 ? -6.712 14.912 -12.568 1.00 89.06 172 GLN A CA 1
ATOM 1349 C C . GLN A 1 172 ? -6.639 15.639 -11.217 1.00 89.06 172 GLN A C 1
ATOM 1351 O O . GLN A 1 172 ? -6.690 16.869 -11.176 1.00 89.06 172 GLN A O 1
ATOM 1356 N N . HIS A 1 173 ? -6.502 14.892 -10.118 1.00 84.12 173 HIS A N 1
ATOM 1357 C CA . HIS A 1 173 ? -6.464 15.429 -8.766 1.00 84.12 173 HIS A CA 1
ATOM 1358 C C . HIS A 1 173 ? -5.014 15.621 -8.311 1.00 84.12 173 HIS A C 1
ATOM 1360 O O . HIS A 1 173 ? -4.183 14.720 -8.400 1.00 84.12 173 HIS A O 1
ATOM 1366 N N . GLY A 1 174 ? -4.696 16.819 -7.820 1.00 83.94 174 GLY A N 1
ATOM 1367 C CA . GLY A 1 174 ? -3.406 17.091 -7.191 1.00 83.94 174 GLY A CA 1
ATOM 1368 C C . GLY A 1 174 ? -3.377 16.593 -5.745 1.00 83.94 174 GLY A C 1
ATOM 1369 O O . GLY A 1 174 ? -4.380 16.679 -5.043 1.00 83.94 174 GLY A O 1
ATOM 1370 N N . GLY A 1 175 ? -2.216 16.135 -5.279 1.00 85.69 175 GLY A N 1
ATOM 1371 C CA . GLY A 1 175 ? -2.021 15.687 -3.898 1.00 85.69 175 GLY A CA 1
ATOM 1372 C C . GLY A 1 175 ? -1.522 14.249 -3.812 1.00 85.69 175 GLY A C 1
ATOM 1373 O O . GLY A 1 175 ? -0.841 13.762 -4.713 1.00 85.69 175 GLY A O 1
ATOM 1374 N N . TYR A 1 176 ? -1.819 13.598 -2.691 1.00 86.62 176 TYR A N 1
ATOM 1375 C CA . TYR A 1 176 ? -1.492 12.194 -2.471 1.00 86.62 176 TYR A CA 1
ATOM 1376 C C . TYR A 1 176 ? -2.381 11.301 -3.349 1.00 86.62 176 TYR A C 1
ATOM 1378 O O . TYR A 1 176 ? -3.596 11.475 -3.335 1.00 86.62 176 TYR A O 1
ATOM 1386 N N . GLN A 1 177 ? -1.788 10.368 -4.103 1.00 89.81 177 GLN A N 1
ATOM 1387 C CA . GLN A 1 177 ? -2.530 9.532 -5.058 1.00 89.81 177 GLN A CA 1
ATOM 1388 C C . GLN A 1 177 ? -2.676 8.085 -4.557 1.00 89.81 177 GLN A C 1
ATOM 1390 O O . GLN A 1 177 ? -3.803 7.645 -4.353 1.00 89.81 177 GLN A O 1
ATOM 1395 N N . HIS A 1 178 ? -1.570 7.372 -4.299 1.00 94.56 178 HIS A N 1
ATOM 1396 C CA . HIS A 1 178 ? -1.591 5.972 -3.850 1.00 94.56 178 HIS A CA 1
ATOM 1397 C C . HIS A 1 178 ? -0.384 5.598 -2.976 1.00 94.56 178 HIS A C 1
ATOM 1399 O O . HIS A 1 178 ? 0.647 6.280 -2.971 1.00 94.56 178 HIS A O 1
ATOM 1405 N N . ILE A 1 179 ? -0.487 4.455 -2.289 1.00 95.88 179 ILE A N 1
ATOM 1406 C CA . ILE A 1 179 ? 0.675 3.645 -1.888 1.00 95.88 179 ILE A CA 1
ATOM 1407 C C . ILE A 1 179 ? 0.894 2.522 -2.888 1.00 95.88 179 ILE A C 1
ATOM 1409 O O . ILE A 1 179 ? -0.065 1.994 -3.438 1.00 95.88 179 ILE A O 1
ATOM 1413 N N . CYS A 1 180 ? 2.150 2.138 -3.097 1.00 97.25 180 CYS A N 1
ATOM 1414 C CA . CYS A 1 180 ? 2.509 1.028 -3.968 1.00 97.25 180 CYS A CA 1
ATOM 1415 C C . CYS A 1 180 ? 3.114 -0.115 -3.149 1.00 97.25 180 CYS A C 1
ATOM 1417 O O . CYS A 1 180 ? 4.041 0.095 -2.364 1.00 97.25 180 CYS A O 1
ATOM 1419 N N . LEU A 1 181 ? 2.580 -1.319 -3.340 1.00 97.69 181 LEU A N 1
ATOM 1420 C CA . LEU A 1 181 ? 3.062 -2.565 -2.766 1.00 97.69 181 LEU A CA 1
ATOM 1421 C C . LEU A 1 181 ? 3.732 -3.390 -3.863 1.00 97.69 181 LEU A C 1
ATOM 1423 O O . LEU A 1 181 ? 3.151 -3.670 -4.914 1.00 97.69 181 LEU A O 1
ATOM 1427 N N . HIS A 1 182 ? 4.967 -3.810 -3.612 1.00 97.00 182 HIS A N 1
ATOM 1428 C CA . HIS A 1 182 ? 5.640 -4.741 -4.503 1.00 97.00 182 HIS A CA 1
ATOM 1429 C C . HIS A 1 182 ? 5.054 -6.148 -4.347 1.00 97.00 182 HIS A C 1
ATOM 1431 O O . HIS A 1 182 ? 4.857 -6.614 -3.225 1.00 97.00 182 HIS A O 1
ATOM 1437 N N . VAL A 1 183 ? 4.814 -6.828 -5.468 1.00 97.75 183 VAL A N 1
ATOM 1438 C CA . VAL A 1 183 ? 4.379 -8.229 -5.497 1.00 97.75 183 VAL A CA 1
ATOM 1439 C C . VAL A 1 183 ? 5.157 -9.016 -6.543 1.00 97.75 183 VAL A C 1
ATOM 1441 O O . VAL A 1 183 ? 5.561 -8.472 -7.574 1.00 97.75 183 VAL A O 1
ATOM 1444 N N . ASP A 1 184 ? 5.321 -10.313 -6.295 1.00 97.06 184 ASP A N 1
ATOM 1445 C CA . ASP A 1 184 ? 5.930 -11.233 -7.258 1.00 97.06 184 ASP A CA 1
ATOM 1446 C C . ASP A 1 184 ? 4.994 -11.481 -8.451 1.00 97.06 184 ASP A C 1
ATOM 1448 O O . ASP A 1 184 ? 5.429 -11.492 -9.602 1.00 97.06 184 ASP A O 1
ATOM 1452 N N . ASP A 1 185 ? 3.691 -11.631 -8.183 1.00 97.81 185 ASP A N 1
ATOM 1453 C CA . ASP A 1 185 ? 2.654 -11.899 -9.180 1.00 97.81 185 ASP A CA 1
ATOM 1454 C C . ASP A 1 185 ? 1.441 -10.968 -9.034 1.00 97.81 185 ASP A C 1
ATOM 1456 O O . ASP A 1 185 ? 0.631 -11.138 -8.122 1.00 97.81 185 ASP A O 1
ATOM 1460 N N . VAL A 1 186 ? 1.311 -9.978 -9.930 1.00 98.56 186 VAL A N 1
ATOM 1461 C CA . VAL A 1 186 ? 0.168 -9.044 -9.929 1.00 98.56 186 VAL A CA 1
ATOM 1462 C C . VAL A 1 186 ? -1.147 -9.755 -10.228 1.00 98.56 186 VAL A C 1
ATOM 1464 O O . VAL A 1 186 ? -2.155 -9.437 -9.601 1.00 98.56 186 VAL A O 1
ATOM 1467 N N . ASP A 1 187 ? -1.163 -10.707 -11.158 1.00 98.19 187 ASP A N 1
ATOM 1468 C CA . ASP A 1 187 ? -2.398 -11.383 -11.551 1.00 98.19 187 ASP A CA 1
ATOM 1469 C C . ASP A 1 187 ? -2.872 -12.326 -10.446 1.00 98.19 187 ASP A C 1
ATOM 1471 O O . ASP A 1 187 ? -4.058 -12.332 -10.110 1.00 98.19 187 ASP A O 1
ATOM 1475 N N . ALA A 1 188 ? -1.947 -13.061 -9.822 1.00 98.56 188 ALA A N 1
ATOM 1476 C CA . ALA A 1 188 ? -2.269 -13.923 -8.689 1.00 98.56 188 ALA A CA 1
ATOM 1477 C C . ALA A 1 188 ? -2.725 -13.109 -7.467 1.00 98.56 188 ALA A C 1
ATOM 1479 O O . ALA A 1 188 ? -3.754 -13.429 -6.869 1.00 98.56 188 ALA A O 1
ATOM 1480 N N . ALA A 1 189 ? -2.014 -12.027 -7.126 1.00 98.56 189 ALA A N 1
ATOM 1481 C CA . ALA A 1 189 ? -2.401 -11.147 -6.025 1.00 98.56 189 ALA A CA 1
ATOM 1482 C C . ALA A 1 189 ? -3.774 -10.505 -6.274 1.00 98.56 189 ALA A C 1
ATOM 1484 O O . ALA A 1 189 ? -4.631 -10.513 -5.391 1.00 98.56 189 ALA A O 1
ATOM 1485 N N . ARG A 1 190 ? -4.035 -10.012 -7.492 1.00 98.31 190 ARG A N 1
ATOM 1486 C CA . ARG A 1 190 ? -5.339 -9.441 -7.859 1.00 98.31 190 ARG A CA 1
ATOM 1487 C C . ARG A 1 190 ? -6.462 -10.476 -7.802 1.00 98.31 190 ARG A C 1
ATOM 1489 O O . ARG A 1 190 ? -7.551 -10.147 -7.337 1.00 98.31 190 ARG A O 1
ATOM 1496 N N . ALA A 1 191 ? -6.224 -11.704 -8.260 1.00 98.62 191 ALA A N 1
ATOM 1497 C CA . ALA A 1 191 ? -7.213 -12.777 -8.183 1.00 98.62 191 ALA A CA 1
ATOM 1498 C C . ALA A 1 191 ? -7.572 -13.119 -6.727 1.00 98.62 191 ALA A C 1
ATOM 1500 O O . ALA A 1 191 ? -8.746 -13.325 -6.419 1.00 98.62 191 ALA A O 1
ATOM 1501 N N . GLU A 1 192 ? -6.589 -13.117 -5.827 1.00 98.69 192 GLU A N 1
ATOM 1502 C CA . GLU A 1 192 ? -6.823 -13.325 -4.397 1.00 98.69 192 GLU A CA 1
ATOM 1503 C C . GLU A 1 192 ? -7.577 -12.150 -3.757 1.00 98.69 192 GLU A C 1
ATOM 1505 O O . GLU A 1 192 ? -8.531 -12.351 -3.012 1.00 98.69 192 GLU A O 1
ATOM 1510 N N . LEU A 1 193 ? -7.236 -10.908 -4.105 1.00 98.75 193 LEU A N 1
ATOM 1511 C CA . LEU A 1 193 ? -8.002 -9.737 -3.667 1.00 98.75 193 LEU A CA 1
ATOM 1512 C C . LEU A 1 193 ? -9.467 -9.817 -4.130 1.00 98.75 193 LEU A C 1
ATOM 1514 O O . LEU A 1 193 ? -10.382 -9.582 -3.335 1.00 98.75 193 LEU A O 1
ATOM 1518 N N . ALA A 1 194 ? -9.702 -10.223 -5.383 1.00 98.44 194 ALA A N 1
ATOM 1519 C CA . ALA A 1 194 ? -11.045 -10.451 -5.911 1.00 98.44 194 ALA A CA 1
ATOM 1520 C C . ALA A 1 194 ? -11.794 -11.532 -5.116 1.00 98.44 194 ALA A C 1
ATOM 1522 O O . ALA A 1 194 ? -12.956 -11.340 -4.756 1.00 98.44 194 ALA A O 1
ATOM 1523 N N . SER A 1 195 ? -11.130 -12.656 -4.814 1.00 98.62 195 SER A N 1
ATOM 1524 C CA . SER A 1 195 ? -11.715 -13.774 -4.056 1.00 98.62 195 SER A CA 1
ATOM 1525 C C . SER A 1 195 ? -12.133 -13.344 -2.643 1.00 98.62 195 SER A C 1
ATOM 1527 O O . SER A 1 195 ? -13.155 -13.797 -2.123 1.00 98.62 195 SER A O 1
ATOM 1529 N N . ARG A 1 196 ? -11.395 -12.393 -2.058 1.00 98.56 196 ARG A N 1
ATOM 1530 C CA . ARG A 1 196 ? -11.674 -11.777 -0.754 1.00 98.56 196 ARG A CA 1
ATOM 1531 C C . ARG A 1 196 ? -12.679 -10.623 -0.816 1.00 98.56 196 ARG A C 1
ATOM 1533 O O . ARG A 1 196 ? -12.992 -10.050 0.231 1.00 98.56 196 ARG A O 1
ATOM 1540 N N . GLY A 1 197 ? -13.216 -10.289 -1.989 1.00 98.12 197 GLY A N 1
ATOM 1541 C CA . GLY A 1 197 ? -14.207 -9.224 -2.170 1.00 98.12 197 GLY A CA 1
ATOM 1542 C C . GLY A 1 197 ? -13.637 -7.814 -1.994 1.00 98.12 197 GLY A C 1
ATOM 1543 O O . GLY A 1 197 ? -14.346 -6.928 -1.520 1.00 98.12 197 GLY A O 1
ATOM 1544 N N . VAL A 1 198 ? -12.355 -7.621 -2.307 1.00 98.38 198 VAL A N 1
ATOM 1545 C CA . VAL A 1 198 ? -11.720 -6.297 -2.357 1.00 98.38 198 VAL A CA 1
ATOM 1546 C C . VAL A 1 198 ? -12.143 -5.571 -3.635 1.00 98.38 198 VAL A C 1
ATOM 1548 O O . VAL A 1 198 ? -12.311 -6.186 -4.687 1.00 98.38 198 VAL A O 1
ATOM 1551 N N . ASP A 1 199 ? -12.315 -4.256 -3.533 1.00 96.00 199 ASP A N 1
ATOM 1552 C CA . ASP A 1 199 ? -12.704 -3.397 -4.646 1.00 96.00 199 ASP A CA 1
ATOM 1553 C C . ASP A 1 199 ? -11.527 -3.166 -5.607 1.00 96.00 199 ASP A C 1
ATOM 1555 O O . ASP A 1 199 ? -10.544 -2.513 -5.255 1.00 96.00 199 ASP A O 1
ATOM 1559 N N . LEU A 1 200 ? -11.616 -3.728 -6.815 1.00 96.94 200 LEU A N 1
ATOM 1560 C CA . LEU A 1 200 ? -10.574 -3.651 -7.839 1.00 96.94 200 LEU A CA 1
ATOM 1561 C C . LEU A 1 200 ? -10.826 -2.489 -8.800 1.00 96.94 200 LEU A C 1
ATOM 1563 O O . LEU A 1 200 ? -11.948 -2.279 -9.256 1.00 96.94 200 LEU A O 1
ATOM 1567 N N . VAL A 1 201 ? -9.758 -1.787 -9.178 1.00 94.38 201 VAL A N 1
ATOM 1568 C CA . VAL A 1 201 ? -9.825 -0.628 -10.074 1.00 94.38 201 VAL A CA 1
ATOM 1569 C C . VAL A 1 201 ? -9.182 -0.973 -11.411 1.00 94.38 201 VAL A C 1
ATOM 1571 O O . VAL A 1 201 ? -7.967 -1.140 -11.516 1.00 94.38 201 VAL A O 1
ATOM 1574 N N . GLY A 1 202 ? -10.016 -1.058 -12.447 1.00 92.19 202 GLY A N 1
ATOM 1575 C CA . GLY A 1 202 ? -9.583 -1.363 -13.807 1.00 92.19 202 GLY A CA 1
ATOM 1576 C C . GLY A 1 202 ? -8.971 -2.760 -13.981 1.00 92.19 202 GLY A C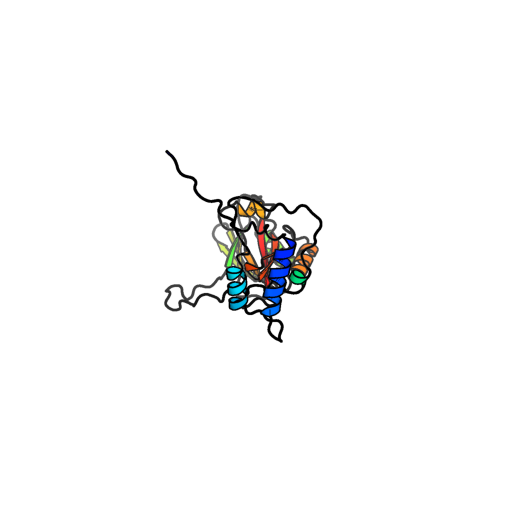 1
ATOM 1577 O O . GLY A 1 202 ? -9.025 -3.632 -13.104 1.00 92.19 202 GLY A O 1
ATOM 1578 N N . GLU A 1 203 ? -8.396 -2.975 -15.162 1.00 95.19 203 GLU A N 1
ATOM 1579 C CA . GLU A 1 203 ? -7.630 -4.180 -15.488 1.00 95.19 203 GLU A CA 1
ATOM 1580 C C . GLU A 1 203 ? -6.126 -3.928 -15.321 1.00 95.19 203 GLU A C 1
ATOM 1582 O O . GLU A 1 203 ? -5.679 -2.796 -15.528 1.00 95.19 203 GLU A O 1
ATOM 1587 N N . PRO A 1 204 ? -5.327 -4.957 -14.979 1.00 96.94 204 PRO A N 1
ATOM 1588 C CA . PRO A 1 204 ? -3.881 -4.820 -14.929 1.00 96.94 204 PRO A CA 1
ATOM 1589 C C . PRO A 1 204 ? -3.299 -4.428 -16.286 1.00 96.94 204 PRO A C 1
ATOM 1591 O O . PRO A 1 204 ? -3.762 -4.880 -17.337 1.00 96.94 204 PRO A O 1
ATOM 1594 N N . PHE A 1 205 ? -2.230 -3.646 -16.263 1.00 95.25 205 PHE A N 1
ATOM 1595 C CA . PHE A 1 205 ? -1.555 -3.176 -17.467 1.00 95.25 205 PHE A CA 1
ATOM 1596 C C . PHE A 1 205 ? -0.045 -3.108 -17.261 1.00 95.25 205 PHE A C 1
ATOM 1598 O O . PHE A 1 205 ? 0.458 -3.185 -16.141 1.00 95.25 205 PHE A O 1
ATOM 1605 N N . GLU A 1 206 ? 0.692 -2.995 -18.359 1.00 95.06 206 GLU A N 1
ATOM 1606 C CA . GLU A 1 206 ? 2.149 -2.905 -18.341 1.00 95.06 206 GLU A CA 1
ATOM 1607 C C . GLU A 1 206 ? 2.596 -1.496 -18.710 1.00 95.06 206 GLU A C 1
ATOM 1609 O O . GLU A 1 206 ? 2.020 -0.855 -19.591 1.00 95.06 206 GLU A O 1
ATOM 1614 N N . ILE A 1 207 ? 3.644 -1.027 -18.038 1.00 90.94 207 ILE A N 1
ATOM 1615 C CA . ILE A 1 207 ? 4.383 0.172 -18.416 1.00 90.94 207 ILE A CA 1
ATOM 1616 C C . ILE A 1 207 ? 5.824 -0.252 -18.698 1.00 90.94 207 ILE A C 1
ATOM 1618 O O . ILE A 1 207 ? 6.604 -0.515 -17.777 1.00 90.94 207 ILE A O 1
ATOM 1622 N N . GLU A 1 208 ? 6.176 -0.310 -19.982 1.00 87.12 2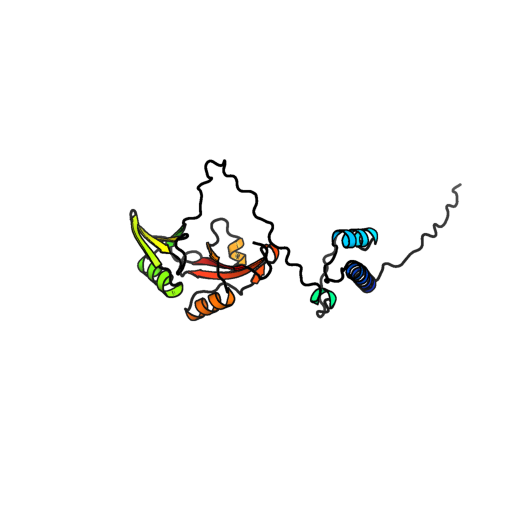08 GLU A N 1
ATOM 1623 C CA . GLU A 1 208 ? 7.502 -0.735 -20.447 1.00 87.12 208 GLU A CA 1
ATOM 1624 C C . GLU A 1 208 ? 8.619 0.195 -19.944 1.00 87.12 208 GLU A C 1
ATOM 1626 O O . GLU A 1 208 ? 9.657 -0.296 -19.498 1.00 87.12 208 GLU A O 1
ATOM 1631 N N . ASP A 1 209 ? 8.370 1.511 -19.909 1.00 86.56 209 ASP A N 1
ATOM 1632 C CA . ASP A 1 209 ? 9.343 2.540 -19.495 1.00 86.56 209 ASP A CA 1
ATOM 1633 C C . ASP A 1 209 ? 9.863 2.358 -18.060 1.00 86.56 209 ASP A C 1
ATOM 1635 O O . ASP A 1 209 ? 11.002 2.714 -17.756 1.00 86.56 209 ASP A O 1
ATOM 1639 N N . ILE A 1 210 ? 9.040 1.790 -17.173 1.00 89.38 210 ILE A N 1
ATOM 1640 C CA . ILE A 1 210 ? 9.436 1.439 -15.797 1.00 89.38 210 ILE A CA 1
ATOM 1641 C C . ILE A 1 210 ? 9.592 -0.074 -15.605 1.00 89.38 210 ILE A C 1
ATOM 1643 O O . ILE A 1 210 ? 9.875 -0.549 -14.506 1.00 89.38 210 ILE A O 1
ATOM 1647 N N . SER A 1 211 ? 9.404 -0.839 -16.681 1.00 91.75 211 SER A N 1
ATOM 1648 C CA . SER A 1 211 ? 9.426 -2.296 -16.711 1.00 91.75 211 SER A CA 1
ATOM 1649 C C . SER A 1 211 ? 8.565 -2.935 -15.611 1.00 91.75 211 SER A C 1
ATOM 1651 O O . SER A 1 211 ? 9.015 -3.835 -14.890 1.00 91.75 211 SER A O 1
ATOM 1653 N N . ARG A 1 212 ? 7.327 -2.448 -15.458 1.00 94.44 212 ARG A N 1
ATOM 1654 C CA . ARG A 1 212 ? 6.376 -2.934 -14.449 1.00 94.44 212 ARG A CA 1
ATOM 1655 C C . ARG A 1 212 ? 5.069 -3.411 -15.055 1.00 94.44 212 ARG A C 1
ATOM 1657 O O . ARG A 1 212 ? 4.561 -2.813 -16.000 1.00 94.44 212 ARG A O 1
ATOM 1664 N N . ARG A 1 213 ? 4.503 -4.439 -14.429 1.00 96.88 213 ARG A N 1
ATOM 1665 C CA . ARG A 1 213 ? 3.082 -4.776 -14.503 1.00 96.88 213 ARG A CA 1
ATOM 1666 C C . ARG A 1 213 ? 2.404 -4.207 -13.266 1.00 96.88 213 ARG A C 1
ATOM 1668 O O . ARG A 1 213 ? 2.902 -4.416 -12.160 1.00 96.88 213 ARG A O 1
ATOM 1675 N N . LEU A 1 214 ? 1.309 -3.488 -13.469 1.00 98.06 214 LEU A N 1
ATOM 1676 C CA . LEU A 1 214 ? 0.603 -2.742 -12.437 1.00 98.06 214 LEU A CA 1
ATOM 1677 C C . LEU A 1 214 ? -0.856 -3.182 -12.343 1.00 98.06 214 LEU A C 1
ATOM 1679 O O . LEU A 1 214 ? -1.476 -3.516 -13.353 1.00 98.06 214 LEU A O 1
ATOM 1683 N N . ALA A 1 215 ? -1.411 -3.130 -11.138 1.00 98.19 215 ALA A N 1
ATOM 1684 C CA . ALA A 1 215 ? -2.847 -3.212 -10.887 1.00 98.19 215 ALA A CA 1
ATOM 1685 C C . ALA A 1 215 ? -3.215 -2.317 -9.704 1.00 98.19 215 ALA A C 1
ATOM 1687 O O . ALA A 1 215 ? -2.363 -2.013 -8.875 1.00 98.19 215 ALA A O 1
ATOM 1688 N N . PHE A 1 216 ? -4.482 -1.927 -9.609 1.00 97.81 216 PHE A N 1
ATOM 1689 C CA . PHE A 1 216 ? -4.965 -1.047 -8.552 1.00 97.81 216 PHE A CA 1
ATOM 1690 C C . PHE A 1 216 ? -6.184 -1.642 -7.854 1.00 97.81 216 PHE A C 1
ATOM 1692 O O . PHE A 1 216 ? -7.002 -2.339 -8.459 1.00 97.81 216 PHE A O 1
ATOM 1699 N N . PHE A 1 217 ? -6.307 -1.347 -6.568 1.00 97.31 217 PHE A N 1
ATOM 1700 C CA . PHE A 1 217 ? -7.477 -1.649 -5.756 1.00 97.31 217 PHE A CA 1
ATOM 1701 C C . PHE A 1 217 ? -7.672 -0.557 -4.705 1.00 97.31 217 PHE A C 1
ATOM 1703 O O . PHE A 1 217 ? -6.811 0.309 -4.530 1.00 97.31 217 PHE A O 1
ATOM 1710 N N . ARG A 1 218 ? -8.812 -0.581 -4.016 1.00 95.00 218 ARG A N 1
ATOM 1711 C CA . ARG A 1 218 ? -9.134 0.390 -2.970 1.00 95.00 218 ARG A CA 1
ATOM 1712 C C . ARG A 1 218 ? -9.506 -0.279 -1.665 1.00 95.00 218 ARG A C 1
ATOM 1714 O O . ARG A 1 218 ? -10.090 -1.365 -1.632 1.00 95.00 218 ARG A O 1
ATOM 1721 N N . ASP A 1 219 ? -9.192 0.422 -0.586 1.00 95.69 219 ASP A N 1
ATOM 1722 C CA . ASP A 1 219 ? -9.816 0.154 0.699 1.00 95.69 219 ASP A CA 1
ATOM 1723 C C . ASP A 1 219 ? -11.240 0.761 0.764 1.00 95.69 219 ASP A C 1
ATOM 1725 O O . ASP A 1 219 ? -11.632 1.548 -0.106 1.00 95.69 219 ASP A O 1
ATOM 1729 N N . PRO A 1 220 ? -12.051 0.425 1.786 1.00 94.00 220 PRO A N 1
ATOM 1730 C CA . PRO A 1 220 ? -13.423 0.920 1.916 1.00 94.00 220 PRO A CA 1
ATOM 1731 C C . PRO A 1 220 ? -13.537 2.439 2.076 1.00 94.00 220 PRO A C 1
ATOM 1733 O O . PRO A 1 220 ? -14.636 2.983 1.963 1.00 94.00 220 PRO A O 1
ATOM 1736 N N . TRP A 1 221 ? -12.427 3.121 2.374 1.00 92.75 221 TRP A N 1
ATOM 1737 C CA . TRP A 1 221 ? -12.378 4.569 2.551 1.00 92.75 221 TRP A CA 1
ATOM 1738 C C . TRP A 1 221 ? -11.919 5.308 1.293 1.00 92.75 221 TRP A C 1
ATOM 1740 O O . TRP A 1 221 ? -11.803 6.535 1.322 1.00 92.75 221 TRP A O 1
ATOM 1750 N N . GLY A 1 222 ? -11.728 4.583 0.187 1.00 89.62 222 GLY A N 1
ATOM 1751 C CA . GLY A 1 222 ? -11.364 5.130 -1.115 1.00 89.62 222 GLY A CA 1
ATOM 1752 C C . GLY A 1 222 ? -9.864 5.345 -1.302 1.00 89.62 222 GLY A C 1
ATOM 1753 O O . GLY A 1 222 ? -9.475 5.943 -2.303 1.00 89.62 222 GLY A O 1
ATOM 1754 N N . ASN A 1 223 ? -9.014 4.872 -0.382 1.00 91.75 223 ASN A N 1
ATOM 1755 C CA . ASN A 1 223 ? -7.567 4.993 -0.543 1.00 91.75 223 ASN A CA 1
ATOM 1756 C C . ASN A 1 223 ? -7.094 4.035 -1.637 1.00 91.75 223 ASN A C 1
ATOM 1758 O O . ASN A 1 223 ? -7.354 2.832 -1.577 1.00 91.75 223 ASN A O 1
ATOM 1762 N N . MET A 1 224 ? -6.401 4.582 -2.635 1.00 93.44 224 MET A N 1
ATOM 1763 C CA . MET A 1 224 ? -5.874 3.821 -3.762 1.00 93.44 224 MET A CA 1
ATOM 1764 C C . MET A 1 224 ? -4.587 3.089 -3.370 1.00 93.44 224 MET A C 1
ATOM 1766 O O . MET A 1 224 ? -3.675 3.676 -2.779 1.00 93.44 224 MET A O 1
ATOM 1770 N N . ILE A 1 225 ? -4.501 1.812 -3.736 1.00 97.12 225 ILE A N 1
ATOM 1771 C CA . ILE A 1 225 ? -3.335 0.961 -3.502 1.00 97.12 225 ILE A CA 1
ATOM 1772 C C . ILE A 1 225 ? -2.921 0.324 -4.832 1.00 97.12 225 ILE A C 1
ATOM 1774 O O . ILE A 1 225 ? -3.717 -0.340 -5.497 1.00 97.12 225 ILE A O 1
ATOM 1778 N N . GLU A 1 226 ? -1.668 0.544 -5.221 1.00 98.25 226 GLU A N 1
ATOM 1779 C CA . GLU A 1 226 ? -1.030 -0.034 -6.402 1.00 98.25 226 GLU A CA 1
ATOM 1780 C C . GLU A 1 226 ? -0.327 -1.347 -6.034 1.00 98.25 226 GLU A C 1
ATOM 1782 O O . GLU A 1 226 ? 0.358 -1.438 -5.016 1.00 98.25 226 GLU A O 1
ATOM 1787 N N . LEU A 1 227 ? -0.455 -2.357 -6.890 1.00 98.69 227 LEU A N 1
ATOM 1788 C CA . LEU A 1 227 ? 0.397 -3.539 -6.921 1.00 98.69 227 LEU A CA 1
ATOM 1789 C C . LEU A 1 227 ? 1.407 -3.390 -8.054 1.00 98.69 227 LEU A C 1
ATOM 1791 O O . LEU A 1 227 ? 1.012 -3.137 -9.190 1.00 98.69 227 LEU A O 1
ATOM 1795 N N . SER A 1 228 ? 2.689 -3.614 -7.768 1.00 97.94 228 SER A N 1
ATOM 1796 C CA . SER A 1 228 ? 3.760 -3.488 -8.758 1.00 97.94 228 SER A CA 1
ATOM 1797 C C . SER A 1 228 ? 4.622 -4.743 -8.835 1.00 97.94 228 SER A C 1
ATOM 1799 O O . SER A 1 228 ? 5.436 -5.027 -7.949 1.00 97.94 228 SER A O 1
ATOM 1801 N N . GLN A 1 229 ? 4.497 -5.466 -9.946 1.00 97.19 229 GLN A N 1
ATOM 1802 C CA . GLN A 1 229 ? 5.387 -6.562 -10.322 1.00 97.19 229 GLN A CA 1
ATOM 1803 C C . GLN A 1 229 ? 6.474 -6.048 -11.261 1.00 97.19 229 GLN A C 1
ATOM 1805 O O . GLN A 1 229 ? 6.220 -5.276 -12.186 1.00 97.19 229 GLN A O 1
ATOM 1810 N N . LYS A 1 230 ? 7.703 -6.523 -11.057 1.00 93.62 230 LYS A N 1
ATOM 1811 C CA . LYS A 1 230 ? 8.803 -6.303 -11.998 1.00 93.62 230 LYS A CA 1
ATOM 1812 C C . LYS A 1 230 ? 8.668 -7.228 -13.207 1.00 93.62 230 LYS A C 1
ATOM 1814 O O . LYS A 1 230 ? 8.577 -8.439 -13.030 1.00 93.62 230 LYS A O 1
ATOM 1819 N N . LEU A 1 231 ? 8.711 -6.675 -14.419 1.00 89.69 231 LEU A N 1
ATOM 1820 C CA . LEU A 1 231 ? 8.692 -7.489 -15.631 1.00 89.69 231 LEU A CA 1
ATOM 1821 C C . LEU A 1 231 ? 9.991 -8.309 -15.766 1.00 89.69 231 LEU A C 1
ATOM 1823 O O . LEU A 1 231 ? 11.075 -7.824 -15.414 1.00 89.69 231 LEU A O 1
ATOM 1827 N N . PRO A 1 232 ? 9.925 -9.541 -16.302 1.00 80.00 232 PRO A N 1
ATOM 1828 C CA . PRO A 1 232 ? 11.111 -10.343 -16.579 1.00 80.00 232 PRO A CA 1
ATOM 1829 C C . PRO A 1 232 ? 12.107 -9.610 -17.485 1.00 80.00 232 PRO A C 1
ATOM 1831 O O . PRO A 1 232 ? 11.727 -8.970 -18.461 1.00 80.00 232 PRO A O 1
ATOM 1834 N N . GLY A 1 233 ? 13.403 -9.721 -17.184 1.00 69.56 233 GLY A N 1
ATOM 1835 C CA . GLY A 1 233 ? 14.463 -9.095 -17.986 1.00 69.56 233 GLY A CA 1
ATOM 1836 C C . GLY A 1 233 ? 14.657 -7.592 -17.749 1.00 69.56 233 GLY A C 1
ATOM 1837 O O . GLY A 1 233 ? 15.599 -7.014 -18.287 1.00 69.56 233 GLY A O 1
ATOM 1838 N N . ALA A 1 234 ? 13.837 -6.970 -16.901 1.00 63.12 234 ALA A N 1
ATOM 1839 C CA . ALA A 1 234 ? 14.069 -5.618 -16.422 1.00 63.12 234 ALA A CA 1
ATOM 1840 C C . ALA A 1 234 ? 15.348 -5.564 -15.566 1.00 63.12 234 ALA A C 1
ATOM 1842 O O . ALA A 1 234 ? 15.477 -6.294 -14.577 1.00 63.12 234 ALA A O 1
ATOM 1843 N N . GLY A 1 235 ? 16.297 -4.697 -15.930 1.00 57.06 235 GLY A N 1
ATOM 1844 C CA . GLY A 1 235 ? 17.487 -4.408 -15.119 1.00 57.06 235 GLY A CA 1
ATOM 1845 C C . GLY A 1 235 ? 17.111 -3.985 -13.696 1.00 57.06 235 GLY A C 1
ATOM 1846 O O . GLY A 1 235 ? 15.989 -3.534 -13.469 1.00 57.06 235 GLY A O 1
ATOM 1847 N N . SER A 1 236 ? 18.003 -4.240 -12.726 1.00 49.81 236 SER A N 1
ATOM 1848 C CA . SER A 1 236 ? 17.812 -3.995 -11.280 1.00 49.81 236 SER A CA 1
ATOM 1849 C C . SER A 1 236 ? 17.205 -2.632 -10.987 1.00 49.81 236 SER A C 1
ATOM 1851 O O . SER A 1 236 ? 17.883 -1.640 -11.333 1.00 49.81 236 SER A O 1
#

Foldseek 3Di:
DDDDDDDDPDDPPDPDDPVRLVVVLVVLQVVQQDPVRDGPPVSSVVVNVVVPSDDDDPDDDDDDDDDDDDDCVCVVPDPPLPFADPDDDQDCVDPCSVDDAAEDEDEEADDVLVVCCCCVLQVWAWDDWDDDVQWIWTWTHGNPDDRYTYIYTYHDDDPLDPAPQAPVSLVVDDDDRAAEDEDQDPVVSVVSSVVSVFAWHDDWDADSNNQWIKTWTDDPSRHIYMYTHHHPPRDD

pLDDT: mean 77.93, std 23.69, range [26.84, 98.81]